Protein AF-Q5AT69-F1 (afdb_monomer)

Sequence (313 aa):
MTEWKVTIIHADLTSASLTPANGDVQCQFSRQEVYEGLKGIPGTESQWPTPHPPLHSPGSRTPLPRSVNLAVAQNAEFVPSHESQGMLYIRPILFGSSACIQLTPPDKYTFCVYVTPVAAYNGINPLDALILEGFDRAAPRGTGSGKVGGNYAPVMKWSDQARREGYAITLHLDSATRSEVEEFSTAGFVGVKEKADGDGVAVVVPDSGNVVDSVTVRCILAVAARMGWAVERRVTEMVLTGHLGQIKYEELASFSEILACGTAVTVIPIKSITCKSRGNRFTYLEASVSKPGPYAAKLAATLGDIQRGKVET

InterPro domains:
  IPR001544 Aminotransferase class IV [PF01063] (61-273)
  IPR005786 Branched-chain amino acid aminotransferase II [PTHR42825] (66-312)
  IPR036038 Aminotransferase-like, PLP-dependent enzymes [SSF56752] (32-312)
  IPR043131 Branched-chain-amino-acid aminotransferase-like, N-terminal [G3DSA:3.30.470.10] (55-125)
  IPR043132 Branched-chain-amino-acid aminotransferase-like, C-terminal [G3DSA:3.20.10.10] (126-313)

Mean predicted aligned error: 9.82 Å

Solvent-accessible surface area (backbone atoms only — not comparable to full-atom values): 17963 Å² total; per-residue (Å²): 135,92,47,49,36,71,53,76,63,82,81,92,74,95,80,82,79,79,67,91,78,81,89,48,54,24,29,81,76,72,51,49,37,39,50,52,70,35,49,35,30,41,34,82,57,70,50,60,82,70,88,65,81,81,83,83,68,94,83,81,87,68,69,62,68,58,52,50,54,48,50,48,63,77,44,50,90,53,49,41,52,60,88,63,59,20,28,22,38,34,36,42,36,42,31,28,40,23,90,48,88,66,100,62,86,61,93,34,46,44,73,49,68,48,74,43,66,39,75,44,79,88,70,55,60,47,34,39,29,30,50,47,84,92,59,70,76,30,52,89,85,53,66,28,36,52,60,35,57,74,57,53,64,74,48,49,69,56,52,51,50,40,39,77,74,67,18,78,44,41,36,36,46,38,60,87,76,65,48,33,48,45,32,31,86,84,22,36,43,38,35,31,27,69,41,95,86,73,84,48,44,36,40,38,30,51,47,48,80,48,36,54,86,43,66,45,47,53,49,51,47,53,53,38,44,75,71,73,25,47,69,43,76,15,32,79,63,84,55,99,78,79,64,65,57,42,46,40,56,78,50,61,73,66,38,58,40,40,32,39,22,23,72,93,70,51,50,34,37,37,23,28,44,33,36,72,94,78,73,46,69,44,74,51,47,60,93,88,56,68,62,53,54,73,64,58,45,50,54,43,50,53,53,52,34,40,58,31,64,77,41,86,132

Organism: Emericella nidulans (strain FGSC A4 / ATCC 38163 / CBS 112.46 / NRRL 194 / M139) (NCBI:txid227321)

Structure (mmCIF, N/CA/C/O backbone):
data_AF-Q5AT69-F1
#
_entry.id   AF-Q5AT69-F1
#
loop_
_atom_site.group_PDB
_atom_site.id
_atom_site.type_symbol
_atom_site.label_atom_id
_atom_site.label_alt_id
_atom_site.label_comp_id
_atom_site.label_asym_id
_atom_site.label_entity_id
_atom_site.label_seq_id
_atom_site.pdbx_PDB_ins_code
_atom_site.Cartn_x
_atom_site.Cartn_y
_atom_site.Cartn_z
_atom_site.occupancy
_atom_site.B_iso_or_equiv
_atom_site.auth_seq_id
_atom_site.auth_comp_id
_atom_site.auth_asym_id
_atom_site.auth_atom_id
_atom_site.pdbx_PDB_model_num
ATOM 1 N N . MET A 1 1 ? 8.110 26.346 -26.238 1.00 27.09 1 MET A N 1
ATOM 2 C CA . MET A 1 1 ? 7.915 24.913 -25.936 1.00 27.09 1 MET A CA 1
ATOM 3 C C . MET A 1 1 ? 8.232 24.741 -24.465 1.00 27.09 1 MET A C 1
ATOM 5 O O . MET A 1 1 ? 9.302 25.156 -24.053 1.00 27.09 1 MET A O 1
ATOM 9 N N . THR A 1 2 ? 7.248 24.303 -23.688 1.00 25.61 2 THR A N 1
ATOM 10 C CA . THR A 1 2 ? 7.226 24.312 -22.216 1.00 25.61 2 THR A CA 1
ATOM 11 C C . THR A 1 2 ? 8.116 23.199 -21.645 1.00 25.61 2 THR A C 1
ATOM 13 O O . THR A 1 2 ? 8.101 22.089 -22.174 1.00 25.61 2 THR A O 1
ATOM 16 N N . GLU A 1 3 ? 8.907 23.496 -20.610 1.00 37.50 3 GLU A N 1
ATOM 17 C CA . GLU A 1 3 ? 9.998 22.650 -20.085 1.00 37.50 3 GLU A CA 1
ATOM 18 C C . GLU A 1 3 ? 9.644 22.079 -18.687 1.00 37.50 3 GLU A C 1
ATOM 20 O O . GLU A 1 3 ? 8.866 22.700 -17.965 1.00 37.50 3 GLU A O 1
ATOM 25 N N . TRP A 1 4 ? 10.187 20.911 -18.290 1.00 35.75 4 TRP A N 1
ATOM 26 C CA . TRP A 1 4 ? 9.698 20.128 -17.131 1.00 35.75 4 TRP A CA 1
ATOM 27 C C . TRP A 1 4 ? 10.809 19.416 -16.328 1.00 35.75 4 TRP A C 1
ATOM 29 O O . TRP A 1 4 ? 11.720 18.833 -16.915 1.00 35.75 4 TRP A O 1
ATOM 39 N N . LYS A 1 5 ? 10.667 19.352 -14.992 1.00 30.88 5 LYS A N 1
ATOM 40 C CA . LYS A 1 5 ? 11.472 18.523 -14.065 1.00 30.88 5 LYS A CA 1
ATOM 41 C C . LYS A 1 5 ? 10.691 17.267 -13.656 1.00 30.88 5 LYS A C 1
ATOM 43 O O . LYS A 1 5 ? 9.539 17.382 -13.252 1.00 30.88 5 LYS A O 1
ATOM 48 N N . VAL A 1 6 ? 11.312 16.086 -13.739 1.00 33.34 6 VAL A N 1
ATOM 49 C CA . VAL A 1 6 ? 10.710 14.792 -13.359 1.00 33.34 6 VAL A CA 1
ATOM 50 C C . VAL A 1 6 ? 11.348 14.293 -12.065 1.00 33.34 6 VAL A C 1
ATOM 52 O O . VAL A 1 6 ? 12.518 13.915 -12.045 1.00 33.34 6 VAL A O 1
ATOM 55 N N . THR A 1 7 ? 10.577 14.255 -10.980 1.00 34.88 7 THR A N 1
ATOM 56 C CA . THR A 1 7 ? 11.018 13.655 -9.712 1.00 34.88 7 THR A CA 1
ATOM 57 C C . THR A 1 7 ? 10.718 12.160 -9.720 1.00 34.88 7 THR A C 1
ATOM 59 O O . THR A 1 7 ? 9.574 11.756 -9.539 1.00 34.88 7 THR A O 1
ATOM 62 N N . ILE A 1 8 ? 11.740 11.326 -9.918 1.00 37.25 8 ILE A N 1
ATOM 63 C CA . ILE A 1 8 ? 11.614 9.868 -9.815 1.00 37.25 8 ILE A CA 1
ATOM 64 C C . ILE A 1 8 ? 11.689 9.457 -8.344 1.00 37.25 8 ILE A C 1
ATOM 66 O O . ILE A 1 8 ? 12.731 9.572 -7.701 1.00 37.25 8 ILE A O 1
ATOM 70 N N . ILE A 1 9 ? 10.587 8.932 -7.814 1.00 36.31 9 ILE A N 1
ATOM 71 C CA . ILE A 1 9 ? 10.534 8.369 -6.462 1.00 36.31 9 ILE A CA 1
ATOM 72 C C . ILE A 1 9 ? 11.154 6.959 -6.494 1.00 36.31 9 ILE A C 1
ATOM 74 O O . ILE A 1 9 ? 10.492 6.017 -6.908 1.00 36.31 9 ILE A O 1
ATOM 78 N N . HIS A 1 10 ? 12.440 6.880 -6.129 1.00 30.89 10 HIS A N 1
ATOM 79 C CA . HIS A 1 10 ? 13.338 5.718 -5.954 1.00 30.89 10 HIS A CA 1
ATOM 80 C C . HIS A 1 10 ? 12.787 4.312 -6.292 1.00 30.89 10 HIS A C 1
ATOM 82 O O . HIS A 1 10 ? 11.867 3.827 -5.638 1.00 30.89 10 HIS A O 1
ATOM 88 N N . ALA A 1 11 ? 13.444 3.617 -7.229 1.00 32.31 11 ALA A N 1
ATOM 89 C CA . ALA A 1 11 ? 13.287 2.181 -7.470 1.00 32.31 11 ALA A CA 1
ATOM 90 C C . ALA A 1 11 ? 14.584 1.449 -7.100 1.00 32.31 11 ALA A C 1
ATOM 92 O O . ALA A 1 11 ? 15.643 1.779 -7.641 1.00 32.31 11 ALA A O 1
ATOM 93 N N . ASP A 1 12 ? 14.493 0.449 -6.222 1.00 33.97 12 ASP A N 1
ATOM 94 C CA . ASP A 1 12 ? 15.558 -0.531 -6.013 1.00 33.97 12 ASP A CA 1
ATOM 95 C C . ASP A 1 12 ? 15.262 -1.746 -6.899 1.00 33.97 12 ASP A C 1
ATOM 97 O O . ASP A 1 12 ? 14.334 -2.512 -6.657 1.00 33.97 12 ASP A O 1
ATOM 101 N N . LEU A 1 13 ? 16.002 -1.863 -8.000 1.00 39.66 13 LEU A N 1
ATOM 102 C CA . LEU A 1 13 ? 15.892 -2.974 -8.947 1.00 39.66 13 LEU A CA 1
ATOM 103 C C . LEU A 1 13 ? 17.277 -3.587 -9.162 1.00 39.66 13 LEU A C 1
ATOM 105 O O . LEU A 1 13 ? 17.795 -3.662 -10.273 1.00 39.66 13 LEU A O 1
ATOM 109 N N . THR A 1 14 ? 17.940 -3.963 -8.079 1.00 33.50 14 THR A N 1
ATOM 110 C CA . THR A 1 14 ? 19.295 -4.519 -8.092 1.00 33.50 14 THR A CA 1
ATOM 111 C C . THR A 1 14 ? 19.328 -5.985 -8.558 1.00 33.50 14 THR A C 1
ATOM 113 O O . THR A 1 14 ? 19.680 -6.870 -7.792 1.00 33.50 14 THR A O 1
ATOM 116 N N . SER A 1 15 ? 18.969 -6.276 -9.820 1.00 34.31 15 SER A N 1
ATOM 117 C CA . SER A 1 15 ? 19.464 -7.447 -10.594 1.00 34.31 15 SER A CA 1
ATOM 118 C C . SER A 1 15 ? 18.745 -7.635 -11.942 1.00 34.31 15 SER A C 1
ATOM 120 O O . SER A 1 15 ? 17.695 -8.257 -11.999 1.00 34.31 15 SER A O 1
ATOM 122 N N . ALA A 1 16 ? 19.320 -7.146 -13.049 1.00 31.66 16 ALA A N 1
ATOM 123 C CA . ALA A 1 16 ? 19.242 -7.795 -14.375 1.00 31.66 16 ALA A CA 1
ATOM 124 C C . ALA A 1 16 ? 19.984 -6.980 -15.449 1.00 31.66 16 ALA A C 1
ATOM 126 O O . ALA A 1 16 ? 19.807 -5.766 -15.565 1.00 31.66 16 ALA A O 1
ATOM 127 N N . SER A 1 17 ? 20.793 -7.660 -16.263 1.00 29.78 17 SER A N 1
ATOM 128 C CA . SER A 1 17 ? 21.326 -7.162 -17.536 1.00 29.78 17 SER A CA 1
ATOM 129 C C . SER A 1 17 ? 20.369 -7.520 -18.683 1.00 29.78 17 SER A C 1
ATOM 131 O O . SER A 1 17 ? 19.656 -8.517 -18.612 1.00 29.78 17 SER A O 1
ATOM 133 N N . LEU A 1 18 ? 20.313 -6.683 -19.726 1.00 35.62 18 LEU A N 1
ATOM 134 C CA . LEU A 1 18 ? 19.227 -6.690 -20.714 1.00 35.62 18 LEU A CA 1
ATOM 135 C C . LEU A 1 18 ? 19.729 -6.716 -22.155 1.00 35.62 18 LEU A C 1
ATOM 137 O O . LEU A 1 18 ? 20.612 -5.943 -22.521 1.00 35.62 18 LEU A O 1
ATOM 141 N N . THR A 1 19 ? 19.078 -7.539 -22.979 1.00 28.59 19 THR A N 1
ATOM 142 C CA . THR A 1 19 ? 19.051 -7.454 -24.450 1.00 28.59 19 THR A CA 1
ATOM 143 C C . THR A 1 19 ? 17.614 -7.710 -24.932 1.00 28.59 19 THR A C 1
ATOM 145 O O . THR A 1 19 ? 16.878 -8.436 -24.261 1.00 28.59 19 THR A O 1
ATOM 148 N N . PRO A 1 20 ? 17.159 -7.095 -26.040 1.00 34.28 20 PRO A N 1
ATOM 149 C CA . PRO A 1 20 ? 15.790 -7.269 -26.516 1.00 34.28 20 PRO A CA 1
ATOM 150 C C . PRO A 1 20 ? 15.644 -8.608 -27.252 1.00 34.28 20 PRO A C 1
ATOM 152 O O . PRO A 1 20 ? 16.508 -8.971 -28.049 1.00 34.28 20 PRO A O 1
ATOM 155 N N . ALA A 1 21 ? 14.539 -9.324 -27.033 1.00 36.66 21 ALA A N 1
ATOM 156 C CA . ALA A 1 21 ? 14.177 -10.483 -27.844 1.00 36.66 21 ALA A CA 1
ATOM 157 C C . ALA A 1 21 ? 12.661 -10.568 -28.058 1.00 36.66 21 ALA A C 1
ATOM 159 O O . ALA A 1 21 ? 11.871 -10.262 -27.165 1.00 36.66 21 ALA A O 1
ATOM 160 N N . ASN A 1 22 ? 12.294 -10.984 -29.269 1.00 34.97 22 ASN A N 1
ATOM 161 C CA . ASN A 1 22 ? 10.936 -11.310 -29.679 1.00 34.97 22 ASN A CA 1
ATOM 162 C C . ASN A 1 22 ? 10.426 -12.555 -28.938 1.00 34.97 22 ASN A C 1
ATOM 164 O O . ASN A 1 22 ? 11.175 -13.511 -28.783 1.00 34.97 22 ASN A O 1
ATOM 168 N N . GLY A 1 23 ? 9.150 -12.492 -28.539 1.00 49.25 23 GLY A N 1
ATOM 169 C CA . GLY A 1 23 ? 8.264 -13.558 -28.054 1.00 49.25 23 GLY A CA 1
ATOM 170 C C . GLY A 1 23 ? 8.892 -14.826 -27.480 1.00 49.25 23 GLY A C 1
ATOM 171 O O . GLY A 1 23 ? 9.156 -15.739 -28.244 1.00 49.25 23 GLY A O 1
ATOM 172 N N . ASP A 1 24 ? 8.981 -14.920 -26.148 1.00 45.66 24 ASP A N 1
ATOM 173 C CA . ASP A 1 24 ? 9.097 -16.188 -25.411 1.00 45.66 24 ASP A CA 1
ATOM 174 C C . ASP A 1 24 ? 8.513 -16.077 -23.980 1.00 45.66 24 ASP A C 1
ATOM 176 O O . ASP A 1 24 ? 8.427 -14.989 -23.406 1.00 45.66 24 ASP A O 1
ATOM 180 N N . VAL A 1 25 ? 8.032 -17.212 -23.443 1.00 54.66 25 VAL A N 1
ATOM 181 C CA . VAL A 1 25 ? 6.741 -17.338 -22.718 1.00 54.66 25 VAL A CA 1
ATOM 182 C C . VAL A 1 25 ? 6.868 -17.764 -21.232 1.00 54.66 25 VAL A C 1
ATOM 184 O O . VAL A 1 25 ? 5.855 -17.930 -20.555 1.00 54.66 25 VAL A O 1
ATOM 187 N N . GLN A 1 26 ? 8.072 -17.939 -20.663 1.00 52.84 26 GLN A N 1
ATOM 188 C CA . GLN A 1 26 ? 8.228 -18.525 -19.308 1.00 52.84 26 GLN A CA 1
ATOM 189 C C . GLN A 1 26 ? 7.502 -17.753 -18.188 1.00 52.84 26 GLN A C 1
ATOM 191 O O . GLN A 1 26 ? 6.914 -18.380 -17.299 1.00 52.84 26 GLN A O 1
ATOM 196 N N . CYS A 1 27 ? 7.447 -16.415 -18.236 1.00 54.94 27 CYS A N 1
ATOM 197 C CA . CYS A 1 27 ? 6.661 -15.632 -17.274 1.00 54.94 27 CYS A CA 1
ATOM 198 C C . CYS A 1 27 ? 5.169 -16.013 -17.260 1.00 54.94 27 CYS A C 1
ATOM 200 O O . CYS A 1 27 ? 4.538 -15.955 -16.204 1.00 54.94 27 CYS A O 1
ATOM 202 N N . GLN A 1 28 ? 4.607 -16.470 -18.386 1.00 62.50 28 GLN A N 1
ATOM 203 C CA . GLN A 1 28 ? 3.200 -16.869 -18.464 1.00 62.50 28 GLN A CA 1
ATOM 204 C C . GLN A 1 28 ? 2.927 -18.183 -17.722 1.00 62.50 28 GLN A C 1
ATOM 206 O O . GLN A 1 28 ? 1.818 -18.368 -17.220 1.00 62.50 28 GLN A O 1
ATOM 211 N N . PHE A 1 29 ? 3.929 -19.062 -17.609 1.00 67.75 29 PHE A N 1
ATOM 212 C CA . PHE A 1 29 ? 3.791 -20.363 -16.952 1.00 67.75 29 PHE A CA 1
ATOM 213 C C . PHE A 1 29 ? 4.087 -20.299 -15.454 1.00 67.75 29 PHE A C 1
ATOM 215 O O . PHE A 1 29 ? 3.293 -20.787 -14.654 1.00 67.75 29 PHE A O 1
ATOM 222 N N . SER A 1 30 ? 5.206 -19.684 -15.060 1.00 70.75 30 SER A N 1
ATOM 223 C CA . SER A 1 30 ? 5.681 -19.719 -13.668 1.00 70.75 30 SER A CA 1
ATOM 224 C C . SER A 1 30 ? 5.586 -18.381 -12.929 1.00 70.75 30 SER A C 1
ATOM 226 O O . SER A 1 30 ? 6.011 -18.307 -11.781 1.00 70.75 30 SER A O 1
ATOM 228 N N . ARG A 1 31 ? 5.069 -17.316 -13.568 1.00 78.31 31 ARG A N 1
ATOM 229 C CA . ARG A 1 31 ? 4.886 -15.974 -12.966 1.00 78.31 31 ARG A CA 1
ATOM 230 C C . ARG A 1 31 ? 6.151 -15.394 -12.322 1.00 78.31 31 ARG A C 1
ATOM 232 O O . ARG A 1 31 ? 6.090 -14.695 -11.315 1.00 78.31 31 ARG A O 1
ATOM 239 N N . GLN A 1 32 ? 7.304 -15.674 -12.930 1.00 81.25 32 GLN A N 1
ATOM 240 C CA . GLN A 1 32 ? 8.595 -15.110 -12.535 1.00 81.25 32 GLN A CA 1
ATOM 241 C C . GLN A 1 32 ? 8.696 -13.665 -13.047 1.00 81.25 32 GLN A C 1
ATOM 243 O O . GLN A 1 32 ? 9.266 -13.406 -14.110 1.00 81.25 32 GLN A O 1
ATOM 248 N N . GLU A 1 33 ? 8.062 -12.744 -12.318 1.00 84.31 33 GLU A N 1
ATOM 249 C CA . GLU A 1 33 ? 7.974 -11.320 -12.649 1.00 84.31 33 GLU A CA 1
ATOM 250 C C . GLU A 1 33 ? 7.972 -10.430 -11.396 1.00 84.31 33 GLU A C 1
ATOM 252 O O . GLU A 1 33 ? 7.312 -10.721 -10.393 1.00 84.31 33 GLU A O 1
ATOM 257 N N . VAL A 1 34 ? 8.686 -9.309 -11.481 1.00 85.81 34 VAL A N 1
ATOM 258 C CA . VAL A 1 34 ? 8.705 -8.242 -10.474 1.00 85.81 34 VAL A CA 1
ATOM 259 C C . VAL A 1 34 ? 8.467 -6.900 -11.145 1.00 85.81 34 VAL A C 1
ATOM 261 O O . VAL A 1 34 ? 8.791 -6.710 -12.320 1.00 85.81 34 VAL A O 1
ATOM 264 N N . TYR A 1 35 ? 7.899 -5.951 -10.412 1.00 88.00 35 TYR A N 1
ATOM 265 C CA . TYR A 1 35 ? 7.619 -4.629 -10.956 1.00 88.00 35 TYR A CA 1
ATOM 266 C C . TYR A 1 35 ? 7.809 -3.527 -9.923 1.00 88.00 35 TYR A C 1
ATOM 268 O O . TYR A 1 35 ? 7.798 -3.762 -8.721 1.00 88.00 35 TYR A O 1
ATOM 276 N N . GLU A 1 36 ? 7.919 -2.295 -10.407 1.00 86.75 36 GLU A N 1
ATOM 277 C CA . GLU A 1 36 ? 7.890 -1.100 -9.572 1.00 86.75 36 GLU A CA 1
ATOM 278 C C . GLU A 1 36 ? 6.800 -0.121 -10.004 1.00 86.75 36 GLU A C 1
ATOM 280 O O . GLU A 1 36 ? 6.204 -0.232 -11.077 1.00 86.75 36 GLU A O 1
ATOM 285 N N . GLY A 1 37 ? 6.496 0.838 -9.134 1.00 85.19 37 GLY A N 1
ATOM 286 C CA . GLY A 1 37 ? 5.510 1.876 -9.411 1.00 85.19 37 GLY A CA 1
ATOM 287 C C . GLY A 1 37 ? 6.028 3.234 -8.985 1.00 85.19 37 GLY A C 1
ATOM 288 O O . GLY A 1 37 ? 6.189 3.478 -7.789 1.00 85.19 37 GLY A O 1
ATOM 289 N N . LEU A 1 38 ? 6.217 4.128 -9.955 1.00 86.88 38 LEU A N 1
ATOM 290 C CA . LEU A 1 38 ? 6.723 5.479 -9.737 1.00 86.88 38 LEU A CA 1
ATOM 291 C C . LEU A 1 38 ? 5.770 6.521 -10.330 1.00 86.88 38 LEU A C 1
ATOM 293 O O . LEU A 1 38 ? 4.906 6.210 -11.152 1.00 86.88 38 LEU A O 1
ATOM 297 N N . LYS A 1 39 ? 5.952 7.772 -9.907 1.00 81.81 39 LYS A N 1
ATOM 298 C CA . LYS A 1 39 ? 5.263 8.939 -10.463 1.00 81.81 39 LYS A CA 1
ATOM 299 C C . LYS A 1 39 ? 6.298 9.863 -11.087 1.00 81.81 39 LYS A C 1
ATOM 301 O O . LYS A 1 39 ? 7.291 10.167 -10.439 1.00 81.81 39 LYS A O 1
ATOM 306 N N . GLY A 1 40 ? 6.042 10.324 -12.302 1.00 81.50 40 GLY A N 1
ATOM 307 C CA . GLY A 1 40 ? 6.616 11.541 -12.853 1.00 81.50 40 GLY A CA 1
ATOM 308 C C . GLY A 1 40 ? 5.625 12.675 -12.632 1.00 81.50 40 GLY A C 1
ATOM 309 O O . GLY A 1 40 ? 4.508 12.626 -13.145 1.00 81.50 40 GLY A O 1
ATOM 310 N N . ILE A 1 41 ? 6.009 13.664 -11.830 1.00 78.19 41 ILE A N 1
ATOM 311 C CA . ILE A 1 41 ? 5.171 14.823 -11.514 1.00 78.19 41 ILE A CA 1
ATOM 312 C C . ILE A 1 41 ? 5.825 16.055 -12.137 1.00 78.19 41 ILE A C 1
ATOM 314 O O . ILE A 1 41 ? 7.025 16.240 -11.928 1.00 78.19 41 ILE A O 1
ATOM 318 N N . PRO A 1 42 ? 5.076 16.874 -12.891 1.00 68.38 42 PRO A N 1
ATOM 319 C CA . PRO A 1 42 ? 5.594 18.128 -13.421 1.00 68.38 42 PRO A CA 1
ATOM 320 C C . PRO A 1 42 ? 5.915 19.116 -12.282 1.00 68.38 42 PRO A C 1
ATOM 322 O O . PRO A 1 42 ? 5.078 19.345 -11.410 1.00 68.38 42 PRO A O 1
ATOM 325 N N . GLY A 1 43 ? 7.127 19.684 -12.279 1.00 63.75 43 GLY A N 1
ATOM 326 C CA . GLY A 1 43 ? 7.545 20.749 -11.350 1.00 63.75 43 GLY A CA 1
ATOM 327 C C . GLY A 1 43 ? 7.104 22.165 -11.763 1.00 63.75 43 GLY A C 1
ATOM 328 O O . GLY A 1 43 ? 6.448 22.338 -12.789 1.00 63.75 43 GLY A O 1
ATOM 329 N N . THR A 1 44 ? 7.483 23.171 -10.963 1.00 49.31 44 THR A N 1
ATOM 330 C CA . THR A 1 44 ? 7.132 24.599 -11.141 1.00 49.31 44 THR A CA 1
ATOM 331 C C . THR A 1 44 ? 8.079 25.407 -12.038 1.00 49.31 44 THR A C 1
ATOM 333 O O . THR A 1 44 ? 7.679 26.466 -12.513 1.00 49.31 44 THR A O 1
ATOM 336 N N . GLU A 1 45 ? 9.308 24.940 -12.282 1.00 42.53 45 GLU A N 1
ATOM 337 C CA . GLU A 1 45 ? 10.302 25.637 -13.112 1.00 42.53 45 GLU A CA 1
ATOM 338 C C . GLU A 1 45 ? 10.664 24.856 -14.376 1.00 42.53 45 GLU A C 1
ATOM 340 O O . GLU A 1 45 ? 10.800 23.626 -14.373 1.00 42.53 45 GLU A O 1
ATOM 345 N N . SER A 1 46 ? 10.812 25.617 -15.460 1.00 37.16 46 SER A N 1
ATOM 346 C CA . SER A 1 46 ? 11.050 25.129 -16.803 1.00 37.16 46 SER A CA 1
ATOM 347 C C . SER A 1 46 ? 12.558 24.947 -17.024 1.00 37.16 46 SER A C 1
ATOM 349 O O . SER A 1 46 ? 13.309 25.912 -17.094 1.00 37.16 46 SER A O 1
ATOM 351 N N . GLN A 1 47 ? 13.017 23.693 -17.057 1.00 37.31 47 GLN A N 1
ATOM 352 C CA . GLN A 1 47 ? 14.233 23.265 -17.759 1.00 37.31 47 GLN A CA 1
ATOM 353 C C . GLN A 1 47 ? 14.321 21.733 -17.742 1.00 37.31 47 GLN A C 1
ATOM 355 O O . GLN A 1 47 ? 14.261 21.105 -16.685 1.00 37.31 47 GLN A O 1
ATOM 360 N N . TRP A 1 48 ? 14.496 21.122 -18.916 1.00 38.56 48 TRP A N 1
ATOM 361 C CA . TRP A 1 48 ? 14.994 19.748 -19.011 1.00 38.56 48 TRP A CA 1
ATOM 362 C C . TRP A 1 48 ? 16.526 19.793 -18.951 1.00 38.56 48 TRP A C 1
ATOM 364 O O . TRP A 1 48 ? 17.112 20.683 -19.573 1.00 38.56 48 TRP A O 1
ATOM 374 N N . PRO A 1 49 ? 17.216 18.863 -18.266 1.00 32.62 49 PRO A N 1
ATOM 375 C CA . PRO A 1 49 ? 18.660 18.770 -18.394 1.00 32.62 49 PRO A CA 1
ATOM 376 C C . PRO A 1 49 ? 19.007 18.518 -19.863 1.00 32.62 49 PRO A C 1
ATOM 378 O O . PRO A 1 49 ? 18.694 17.464 -20.423 1.00 32.62 49 PRO A O 1
ATOM 381 N N . THR A 1 50 ? 19.708 19.463 -20.492 1.00 29.00 50 THR A N 1
ATOM 382 C CA . THR A 1 50 ? 20.553 19.135 -21.641 1.00 29.00 50 THR A CA 1
ATOM 383 C C . THR A 1 50 ? 21.337 17.872 -21.290 1.00 29.00 50 THR A C 1
ATOM 385 O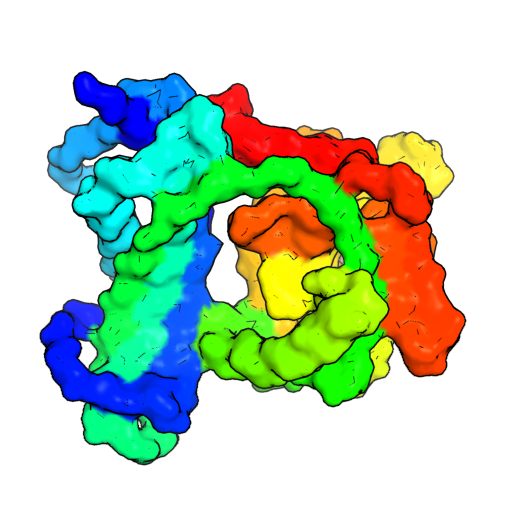 O . THR A 1 50 ? 21.798 17.767 -20.148 1.00 29.00 50 THR A O 1
ATOM 388 N N . PRO A 1 51 ? 21.479 16.891 -22.201 1.00 31.56 51 PRO A N 1
ATOM 389 C CA . PRO A 1 51 ? 22.343 15.749 -21.957 1.00 31.56 51 PRO A CA 1
ATOM 390 C C . PRO A 1 51 ? 23.772 16.273 -21.791 1.00 31.56 51 PRO A C 1
ATOM 392 O O . PRO A 1 51 ? 24.519 16.413 -22.754 1.00 31.56 51 PRO A O 1
ATOM 395 N N . HIS A 1 52 ? 24.144 16.626 -20.563 1.00 27.73 52 HIS A N 1
ATOM 396 C CA . HIS A 1 52 ? 25.521 16.899 -20.227 1.00 27.73 52 HIS A CA 1
ATOM 397 C C . HIS A 1 52 ? 26.267 15.564 -20.307 1.00 27.73 52 HIS A C 1
ATOM 399 O O . HIS A 1 52 ? 25.734 14.532 -19.876 1.00 27.73 52 HIS A O 1
ATOM 405 N N . PRO A 1 53 ? 27.483 15.552 -20.875 1.00 29.11 53 PRO A N 1
ATOM 406 C CA . PRO A 1 53 ? 28.330 14.372 -20.824 1.00 29.11 53 PRO A CA 1
ATOM 407 C C . PRO A 1 53 ? 28.522 13.967 -19.350 1.00 29.11 53 PRO A C 1
ATOM 409 O O . PRO A 1 53 ? 28.567 14.834 -18.474 1.00 29.11 53 PRO A O 1
ATOM 412 N N . PRO A 1 54 ? 28.560 12.662 -19.044 1.00 35.66 54 PRO A N 1
ATOM 413 C CA . PRO A 1 54 ? 28.351 12.172 -17.689 1.00 35.66 54 PRO A CA 1
ATOM 414 C C . PRO A 1 54 ? 29.457 12.635 -16.736 1.00 35.66 54 PRO A C 1
ATOM 416 O O . PRO A 1 54 ? 30.637 12.366 -16.957 1.00 35.66 54 PRO A O 1
ATOM 419 N N . LEU A 1 55 ? 29.059 13.252 -15.621 1.00 28.89 55 LEU A N 1
ATOM 420 C CA . LEU A 1 55 ? 29.885 13.313 -14.419 1.00 28.89 55 LEU A CA 1
ATOM 421 C C . LEU A 1 55 ? 29.983 11.891 -13.859 1.00 28.89 55 LEU A C 1
ATOM 423 O O . LEU A 1 55 ? 29.021 11.322 -13.343 1.00 28.89 55 LEU A O 1
ATOM 427 N N . HIS A 1 56 ? 31.153 11.292 -14.044 1.00 30.11 56 HIS A N 1
ATOM 428 C CA . HIS A 1 56 ? 31.493 9.980 -13.523 1.00 30.11 56 HIS A CA 1
ATOM 429 C C . HIS A 1 56 ? 31.541 10.013 -11.989 1.00 30.11 56 HIS A C 1
ATOM 431 O O . HIS A 1 56 ? 32.442 10.609 -11.407 1.00 30.11 56 HIS A O 1
ATOM 437 N N . SER A 1 57 ? 30.625 9.302 -11.329 1.00 30.11 57 SER A N 1
ATOM 438 C CA . SER A 1 57 ? 30.848 8.795 -9.972 1.00 30.11 57 SER A CA 1
ATOM 439 C C . SER A 1 57 ? 31.134 7.292 -10.066 1.00 30.11 57 SER A C 1
ATOM 441 O O . SER A 1 57 ? 30.259 6.526 -10.480 1.00 30.11 57 SER A O 1
ATOM 443 N N . PRO A 1 58 ? 32.357 6.839 -9.751 1.00 27.31 58 PRO A N 1
ATOM 444 C CA . PRO A 1 58 ? 32.707 5.430 -9.828 1.00 27.31 58 PRO A CA 1
ATOM 445 C C . PRO A 1 58 ? 32.048 4.692 -8.656 1.00 27.31 58 PRO A C 1
ATOM 447 O O . PRO A 1 58 ? 32.485 4.824 -7.520 1.00 27.31 58 PRO A O 1
ATOM 450 N N . GLY A 1 59 ? 30.975 3.934 -8.914 1.00 31.86 59 GLY A N 1
ATOM 451 C CA . GLY A 1 59 ? 30.415 3.031 -7.897 1.00 31.86 59 GLY A CA 1
ATOM 452 C C . GLY A 1 59 ? 29.003 2.495 -8.137 1.00 31.86 59 GLY A C 1
ATOM 453 O O . GLY A 1 59 ? 28.739 1.351 -7.788 1.00 31.86 59 GLY A O 1
ATOM 454 N N . SER A 1 60 ? 28.104 3.247 -8.780 1.00 32.94 60 SER A N 1
ATOM 455 C CA . SER A 1 60 ? 26.728 2.784 -9.040 1.00 32.94 60 SER A CA 1
ATOM 456 C C . SER A 1 60 ? 26.554 2.386 -10.509 1.00 32.94 60 SER A C 1
ATOM 458 O O . SER A 1 60 ? 26.459 3.235 -11.393 1.00 32.94 60 SER A O 1
ATOM 460 N N . ARG A 1 61 ? 26.576 1.076 -10.786 1.00 30.31 61 ARG A N 1
ATOM 461 C CA . ARG A 1 61 ? 26.395 0.477 -12.123 1.00 30.31 61 ARG A CA 1
ATOM 462 C C . ARG A 1 61 ? 25.014 -0.178 -12.283 1.00 30.31 61 ARG A C 1
ATOM 464 O O . ARG A 1 61 ? 24.937 -1.305 -12.760 1.00 30.31 61 ARG A O 1
ATOM 471 N N . THR A 1 62 ? 23.917 0.473 -11.902 1.00 39.91 62 THR A N 1
ATOM 472 C CA . THR A 1 62 ? 22.573 -0.031 -12.247 1.00 39.91 62 THR A CA 1
ATOM 473 C C . THR A 1 62 ? 22.064 0.621 -13.545 1.00 39.91 62 THR A C 1
ATOM 475 O O . THR A 1 62 ? 21.886 1.836 -13.593 1.00 39.91 62 THR A O 1
ATOM 478 N N . PRO A 1 63 ? 21.801 -0.149 -14.624 1.00 4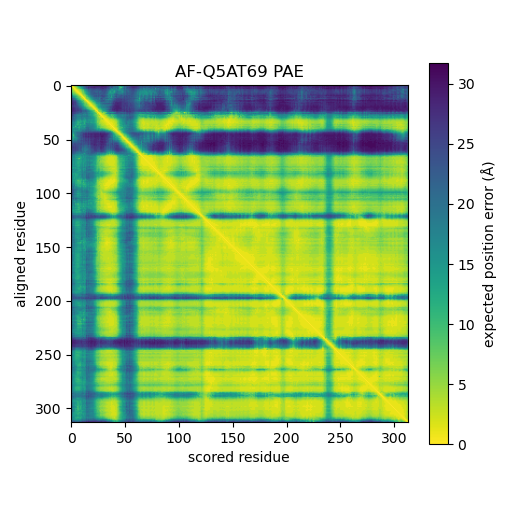9.34 63 PRO A N 1
ATOM 479 C CA . PRO A 1 63 ? 21.222 0.374 -15.870 1.00 49.34 63 PRO A CA 1
ATOM 480 C C . PRO A 1 63 ? 19.786 0.907 -15.719 1.00 49.34 63 PRO A C 1
ATOM 482 O O . PRO A 1 63 ? 19.329 1.705 -16.536 1.00 49.34 63 PRO A O 1
ATOM 485 N N . LEU A 1 64 ? 19.068 0.476 -14.677 1.00 57.16 64 LEU A N 1
ATOM 486 C CA . LEU A 1 64 ? 17.615 0.626 -14.579 1.00 57.16 64 LEU A CA 1
ATOM 487 C C . LEU A 1 64 ? 17.123 2.066 -14.350 1.00 57.16 64 LEU A C 1
ATOM 489 O O . LEU A 1 64 ? 16.203 2.472 -15.063 1.00 57.16 64 LEU A O 1
ATOM 493 N N . PRO A 1 65 ? 17.729 2.893 -13.470 1.00 66.38 65 PRO A N 1
ATOM 494 C CA . PRO A 1 65 ? 17.321 4.294 -13.334 1.00 66.38 65 PRO A CA 1
ATOM 495 C C . PRO A 1 65 ? 17.491 5.090 -14.637 1.00 66.38 65 PRO A C 1
ATOM 497 O O . PRO A 1 65 ? 16.673 5.953 -14.958 1.00 66.38 65 PRO A O 1
ATOM 500 N N . ARG A 1 66 ? 18.519 4.769 -15.437 1.00 76.12 66 ARG A N 1
ATOM 501 C CA . ARG A 1 66 ? 18.753 5.417 -16.736 1.00 76.12 66 ARG A CA 1
ATOM 502 C C . ARG A 1 66 ? 17.676 5.048 -17.753 1.00 76.12 66 ARG A C 1
ATOM 504 O O . ARG A 1 66 ? 17.206 5.929 -18.467 1.00 76.12 66 ARG A O 1
ATOM 511 N N . SER A 1 67 ? 17.270 3.782 -17.803 1.00 79.44 67 SER A N 1
ATOM 512 C CA . SER A 1 67 ? 16.185 3.329 -18.678 1.00 79.44 67 SER A CA 1
ATOM 513 C C . SER A 1 67 ? 14.849 3.983 -18.330 1.00 79.44 67 SER A C 1
ATOM 515 O O . SER A 1 67 ? 14.101 4.337 -19.236 1.00 79.44 67 SER A O 1
ATOM 517 N N . VAL A 1 68 ? 14.569 4.209 -17.041 1.00 83.38 68 VAL A N 1
ATOM 518 C CA . VAL A 1 68 ? 13.369 4.947 -16.616 1.00 83.38 68 VAL A CA 1
ATOM 519 C C . VAL A 1 68 ? 13.417 6.400 -17.090 1.00 83.38 68 VAL A C 1
ATOM 521 O O . VAL A 1 68 ? 12.465 6.860 -17.716 1.00 83.38 68 VAL A O 1
ATOM 524 N N . ASN A 1 69 ? 14.532 7.101 -16.862 1.00 82.50 69 ASN A N 1
ATOM 525 C CA . ASN A 1 69 ? 14.721 8.469 -17.357 1.00 82.50 69 ASN A CA 1
ATOM 526 C C . ASN A 1 69 ? 14.540 8.559 -18.878 1.00 82.50 69 ASN A C 1
ATOM 528 O O . ASN A 1 69 ? 13.871 9.465 -19.366 1.00 82.50 69 ASN A O 1
ATOM 532 N N . LEU A 1 70 ? 15.110 7.607 -19.623 1.00 82.00 70 LEU A N 1
ATOM 533 C CA . LEU A 1 70 ? 14.990 7.556 -21.078 1.00 82.00 70 LEU A CA 1
ATOM 534 C C . LEU A 1 70 ? 13.542 7.323 -21.522 1.00 82.00 70 LEU A C 1
ATOM 536 O O . LEU A 1 70 ? 13.078 8.015 -22.422 1.00 82.00 70 LEU A O 1
ATOM 540 N N . ALA A 1 71 ? 12.825 6.394 -20.883 1.00 82.31 71 ALA A N 1
ATOM 541 C CA . ALA A 1 71 ? 11.426 6.118 -21.197 1.00 82.31 71 ALA A CA 1
ATOM 542 C C . ALA A 1 71 ? 10.544 7.352 -20.971 1.00 82.31 71 ALA A C 1
ATOM 544 O O . ALA A 1 71 ? 9.710 7.666 -21.814 1.00 82.31 71 ALA A O 1
ATOM 545 N N . VAL A 1 72 ? 10.763 8.091 -19.879 1.00 84.44 72 VAL A N 1
ATOM 546 C CA . VAL A 1 72 ? 10.050 9.352 -19.637 1.00 84.44 72 VAL A CA 1
ATOM 547 C C . VAL A 1 72 ? 10.423 10.405 -20.681 1.00 84.44 72 VAL A C 1
ATOM 549 O O . VAL A 1 72 ? 9.532 11.017 -21.259 1.00 84.44 72 VAL A O 1
ATOM 552 N N . ALA A 1 73 ? 11.715 10.581 -20.975 1.00 83.25 73 ALA A N 1
ATOM 553 C CA . ALA A 1 73 ? 12.187 11.564 -21.951 1.00 83.25 73 ALA A CA 1
ATOM 554 C C . ALA A 1 73 ? 11.630 11.312 -23.363 1.00 83.25 73 ALA A C 1
ATOM 556 O O . ALA A 1 73 ? 11.215 12.246 -24.042 1.00 83.25 73 ALA A O 1
ATOM 557 N N . GLN A 1 74 ? 11.582 10.049 -23.795 1.00 83.88 74 GLN A N 1
ATOM 558 C CA . GLN A 1 74 ? 11.047 9.655 -25.104 1.00 83.88 74 GLN A CA 1
ATOM 559 C C . GLN A 1 74 ? 9.521 9.774 -25.204 1.00 83.88 74 GLN A C 1
ATOM 561 O O . GLN A 1 74 ? 8.994 9.767 -26.308 1.00 83.88 74 GLN A O 1
ATOM 566 N N . ASN A 1 75 ? 8.823 9.891 -24.074 1.00 84.88 75 ASN A N 1
ATOM 567 C CA . ASN A 1 75 ? 7.366 10.004 -23.996 1.00 84.88 75 ASN A CA 1
ATOM 568 C C . ASN A 1 75 ? 6.942 11.333 -23.351 1.00 84.88 75 ASN A C 1
ATOM 570 O O . ASN A 1 75 ? 5.861 11.429 -22.768 1.00 84.88 75 ASN A O 1
ATOM 574 N N . ALA A 1 76 ? 7.798 12.357 -23.423 1.00 82.12 76 ALA A N 1
ATOM 575 C CA . ALA A 1 76 ? 7.581 13.638 -22.753 1.00 82.12 76 ALA A CA 1
ATOM 576 C C . ALA A 1 76 ? 6.279 14.329 -23.192 1.00 82.12 76 ALA A C 1
ATOM 578 O O . ALA A 1 76 ? 5.647 15.012 -22.393 1.00 82.12 76 ALA A O 1
ATOM 579 N N . GLU A 1 77 ? 5.840 14.101 -24.431 1.00 81.94 77 GLU A N 1
ATOM 580 C CA . GLU A 1 77 ? 4.575 14.611 -24.976 1.00 81.94 77 GLU A CA 1
ATOM 581 C C . GLU A 1 77 ? 3.321 14.098 -24.243 1.00 81.94 77 GLU A C 1
ATOM 583 O O . GLU A 1 77 ? 2.276 14.742 -24.295 1.00 81.94 77 GLU A O 1
ATOM 588 N N . PHE A 1 78 ? 3.424 12.977 -23.521 1.00 84.31 78 PHE A N 1
ATOM 589 C CA . PHE A 1 78 ? 2.336 12.410 -22.720 1.00 84.31 78 PHE A CA 1
ATOM 590 C C . PHE A 1 78 ? 2.368 12.853 -21.255 1.00 84.31 78 PHE A C 1
ATOM 592 O O . PHE A 1 78 ? 1.491 12.462 -20.485 1.00 84.31 78 PHE A O 1
ATOM 599 N N . VAL A 1 79 ? 3.365 13.628 -20.824 1.00 81.50 79 VAL A N 1
ATOM 600 C CA . VAL A 1 79 ? 3.420 14.127 -19.444 1.00 81.50 79 VAL A CA 1
ATOM 601 C C . VAL A 1 79 ? 2.287 15.143 -19.245 1.00 81.50 79 VAL A C 1
ATOM 603 O O . VAL A 1 79 ? 2.219 16.122 -19.989 1.00 81.50 79 VAL A O 1
ATOM 606 N N . PRO A 1 80 ? 1.388 14.949 -18.258 1.00 84.38 80 PRO A N 1
ATOM 607 C CA . PRO A 1 80 ? 0.331 15.918 -17.986 1.00 84.38 80 PRO A CA 1
ATOM 608 C C . PRO A 1 80 ? 0.896 17.292 -17.616 1.00 84.38 80 PRO A C 1
ATOM 610 O O . PRO A 1 80 ? 1.954 17.386 -16.993 1.00 84.38 80 PRO A O 1
ATOM 613 N N . SER A 1 81 ? 0.168 18.359 -17.951 1.00 82.50 81 SER A N 1
ATOM 614 C CA . SER A 1 81 ? 0.599 19.716 -17.610 1.00 82.50 81 SER A CA 1
ATOM 615 C C . SER A 1 81 ? 0.575 19.956 -16.094 1.00 82.50 81 SER A C 1
ATOM 617 O O . SER A 1 81 ? -0.190 19.309 -15.370 1.00 82.50 81 SER A O 1
ATOM 619 N N . HIS A 1 82 ? 1.366 20.909 -15.595 1.00 78.31 82 HIS A N 1
ATOM 620 C CA . HIS A 1 82 ? 1.403 21.248 -14.166 1.00 78.31 82 HIS A CA 1
ATOM 621 C C . HIS A 1 82 ? 0.022 21.683 -13.640 1.00 78.31 82 HIS A C 1
ATOM 623 O O . HIS A 1 82 ? -0.396 21.299 -12.545 1.00 78.31 82 HIS A O 1
ATOM 629 N N . GLU A 1 83 ? -0.738 22.423 -14.447 1.00 79.31 83 GLU A N 1
ATOM 630 C CA . GLU A 1 83 ? -2.084 22.904 -14.119 1.00 79.31 83 GLU A CA 1
ATOM 631 C C . GLU A 1 83 ? -3.084 21.755 -13.990 1.00 79.31 83 GLU A C 1
ATOM 633 O O . GLU A 1 83 ? -3.988 21.822 -13.160 1.00 79.31 83 GLU A O 1
ATOM 638 N N . SER A 1 84 ? -2.900 20.678 -14.763 1.00 80.88 84 SER A N 1
ATOM 639 C CA . SER A 1 84 ? -3.810 19.530 -14.756 1.00 80.88 84 SER A CA 1
ATOM 640 C C . SER A 1 84 ? -3.816 18.767 -13.433 1.00 80.88 84 SER A C 1
ATOM 642 O O . SER A 1 84 ? -4.726 17.975 -13.209 1.00 80.88 84 SER A O 1
ATOM 644 N N . GLN A 1 85 ? -2.793 18.959 -12.585 1.00 79.88 85 GLN A N 1
ATOM 645 C CA . GLN A 1 85 ? -2.542 18.172 -11.370 1.00 79.88 85 GLN A CA 1
ATOM 646 C C . GLN A 1 85 ? -2.410 16.655 -11.622 1.00 79.88 85 GLN A C 1
ATOM 648 O O . GLN A 1 85 ? -2.412 15.865 -10.672 1.00 79.88 85 GLN A O 1
ATOM 653 N N . GLY A 1 86 ? -2.305 16.245 -12.889 1.00 85.06 86 GLY A N 1
ATOM 654 C CA . GLY A 1 86 ? -2.062 14.873 -13.299 1.00 85.06 86 GLY A CA 1
ATOM 655 C C . GLY A 1 86 ? -0.614 14.452 -13.068 1.00 85.06 86 GLY A C 1
ATOM 656 O O . GLY A 1 86 ? 0.247 15.235 -12.664 1.00 85.06 86 GLY A O 1
ATOM 657 N N . MET A 1 87 ? -0.343 13.181 -13.330 1.00 87.00 87 MET A N 1
ATOM 658 C CA . MET A 1 87 ? 0.999 12.613 -13.254 1.00 87.00 87 MET A CA 1
ATOM 659 C C . MET A 1 87 ? 1.232 11.612 -14.381 1.00 87.00 87 MET A C 1
ATOM 661 O O . MET A 1 87 ? 0.295 10.993 -14.883 1.00 87.00 87 MET A O 1
ATOM 665 N N . LEU A 1 88 ? 2.491 11.408 -14.750 1.00 88.38 88 LEU A N 1
ATOM 666 C CA . LEU A 1 88 ? 2.888 10.268 -15.564 1.00 88.38 88 LEU A CA 1
ATOM 667 C C . LEU A 1 88 ? 3.155 9.088 -14.626 1.00 88.38 88 LEU A C 1
ATOM 669 O O . LEU A 1 88 ? 4.110 9.109 -13.851 1.00 88.38 88 LEU A O 1
ATOM 673 N N . TYR A 1 89 ? 2.322 8.056 -14.665 1.00 90.06 89 TYR A N 1
ATOM 674 C CA . TYR A 1 89 ? 2.595 6.831 -13.926 1.00 90.06 89 TYR A CA 1
ATOM 675 C C . TYR A 1 89 ? 3.620 5.992 -14.686 1.00 90.06 89 TYR A C 1
ATOM 677 O O . TYR A 1 89 ? 3.475 5.756 -15.884 1.00 90.06 89 TYR A O 1
ATOM 685 N N . ILE A 1 90 ? 4.660 5.547 -13.988 1.00 89.75 90 ILE A N 1
ATOM 686 C CA . ILE A 1 90 ? 5.797 4.833 -14.566 1.00 89.75 90 ILE A CA 1
ATOM 687 C C . ILE A 1 90 ? 5.824 3.432 -13.956 1.00 89.75 90 ILE A C 1
ATOM 689 O O . ILE A 1 90 ? 5.861 3.271 -12.733 1.00 89.75 90 ILE A O 1
ATOM 693 N N . ARG A 1 91 ? 5.824 2.415 -14.817 1.00 91.62 91 ARG A N 1
ATOM 694 C CA . ARG A 1 91 ? 5.772 0.994 -14.464 1.00 91.62 91 ARG A CA 1
ATOM 695 C C . ARG A 1 91 ? 6.967 0.258 -15.072 1.00 91.62 91 ARG A C 1
ATOM 697 O O . ARG A 1 91 ? 6.857 -0.280 -16.176 1.00 91.62 91 ARG A O 1
ATOM 704 N N . PRO A 1 92 ? 8.112 0.223 -14.376 1.00 89.88 92 PRO A N 1
ATOM 705 C CA . PRO A 1 92 ? 9.174 -0.719 -14.682 1.00 89.88 92 PRO A CA 1
ATOM 706 C C . PRO A 1 92 ? 8.706 -2.140 -14.353 1.00 89.88 92 PRO A C 1
ATOM 708 O O . PRO A 1 92 ? 8.121 -2.368 -13.293 1.00 89.88 92 PRO A O 1
ATOM 711 N N . ILE A 1 93 ? 8.967 -3.091 -15.241 1.00 86.50 93 ILE A N 1
ATOM 712 C CA . ILE A 1 93 ? 8.720 -4.518 -15.028 1.00 86.50 93 ILE A CA 1
ATOM 713 C C . ILE A 1 93 ? 9.931 -5.309 -15.503 1.00 86.50 93 ILE A C 1
ATOM 715 O O . ILE A 1 93 ? 10.506 -4.994 -16.543 1.00 86.50 93 ILE A O 1
ATOM 719 N N . LEU A 1 94 ? 10.300 -6.336 -14.748 1.00 84.69 94 LEU A N 1
ATOM 720 C CA . LEU A 1 94 ? 11.303 -7.325 -15.109 1.00 84.69 94 LEU A CA 1
ATOM 721 C C . LEU A 1 94 ? 10.648 -8.705 -15.052 1.00 84.69 94 LEU A C 1
ATOM 723 O O . LEU A 1 94 ? 10.089 -9.078 -14.020 1.00 84.69 94 LEU A O 1
ATOM 727 N N . PHE A 1 95 ? 10.716 -9.466 -16.140 1.00 83.12 95 PHE A N 1
ATOM 728 C CA . PHE A 1 95 ? 10.119 -10.799 -16.204 1.00 83.12 95 PHE A CA 1
ATOM 729 C C . PHE A 1 95 ? 11.000 -11.789 -16.966 1.00 83.12 95 PHE A C 1
ATOM 731 O O . PHE A 1 95 ? 11.739 -11.415 -17.879 1.00 83.12 95 PHE A O 1
ATOM 738 N N . GLY A 1 96 ? 10.917 -13.063 -16.577 1.00 80.81 96 GLY A N 1
ATOM 739 C CA . GLY A 1 96 ? 11.607 -14.160 -17.255 1.00 80.81 96 GLY A CA 1
ATOM 740 C C . GLY A 1 96 ? 11.058 -14.389 -18.662 1.00 80.81 96 GLY A C 1
ATOM 741 O O . GLY A 1 96 ? 9.868 -14.659 -18.826 1.00 80.81 96 GLY A O 1
ATOM 742 N N . SER A 1 97 ? 11.921 -14.309 -19.671 1.00 81.38 97 SER A N 1
ATOM 743 C CA . SER A 1 97 ? 11.564 -14.382 -21.097 1.00 81.38 97 SER A CA 1
ATOM 744 C C . SER A 1 97 ? 12.285 -15.515 -21.830 1.00 81.38 97 SER A C 1
ATOM 746 O O . SER A 1 97 ? 12.549 -15.438 -23.027 1.00 81.38 97 SER A O 1
ATOM 748 N N . SER A 1 98 ? 12.631 -16.585 -21.111 1.00 79.56 98 SER A N 1
ATOM 749 C CA . SER A 1 98 ? 13.227 -17.776 -21.728 1.00 79.56 98 SER A CA 1
ATOM 750 C C . SER A 1 98 ? 12.149 -18.678 -22.333 1.00 79.56 98 SER A C 1
ATOM 752 O O . SER A 1 98 ? 11.009 -18.707 -21.867 1.00 79.56 98 SER A O 1
ATOM 754 N N . ALA A 1 99 ? 12.510 -19.467 -23.343 1.00 82.12 99 ALA A N 1
ATOM 755 C CA . ALA A 1 99 ? 11.660 -20.517 -23.904 1.00 82.12 99 ALA A CA 1
ATOM 756 C C . ALA A 1 99 ? 11.739 -21.805 -23.060 1.00 82.12 99 ALA A C 1
ATOM 758 O O . ALA A 1 99 ? 12.179 -22.847 -23.541 1.00 82.12 99 ALA A O 1
ATOM 759 N N . CYS A 1 100 ? 11.376 -21.739 -21.775 1.00 74.69 100 CYS A N 1
ATOM 760 C CA . CYS A 1 100 ? 11.475 -22.877 -20.857 1.00 74.69 100 CYS A CA 1
ATOM 761 C C . CYS A 1 100 ? 10.172 -23.085 -20.075 1.00 74.69 100 CYS A C 1
ATOM 763 O O . CYS A 1 100 ? 9.623 -22.144 -19.508 1.00 74.69 100 CYS A O 1
ATOM 765 N N . ILE A 1 101 ? 9.684 -24.330 -20.041 1.00 81.38 101 ILE A N 1
ATOM 766 C CA .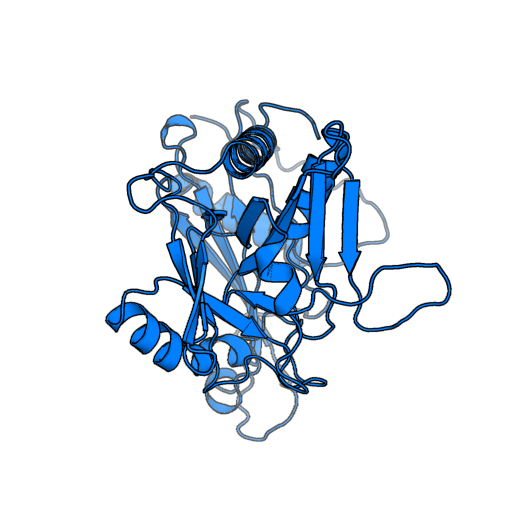 ILE A 1 101 ? 8.509 -24.738 -19.244 1.00 81.38 101 ILE A CA 1
ATOM 767 C C . ILE A 1 101 ? 8.927 -25.209 -17.843 1.00 81.38 101 ILE A C 1
ATOM 769 O O . ILE A 1 101 ? 8.116 -25.202 -16.917 1.00 81.38 101 ILE A O 1
ATOM 773 N N . GLN A 1 102 ? 10.183 -25.632 -17.669 1.00 83.88 102 GLN A N 1
ATOM 774 C CA . GLN A 1 102 ? 10.660 -26.130 -16.383 1.00 83.88 102 GLN A CA 1
ATOM 775 C C . GLN A 1 102 ? 10.633 -25.022 -15.325 1.00 83.88 102 GLN A C 1
ATOM 777 O O . GLN A 1 102 ? 10.865 -23.843 -15.610 1.00 83.88 102 GLN A O 1
ATOM 782 N N . LEU A 1 103 ? 10.367 -25.421 -14.080 1.00 83.25 103 LEU A N 1
ATOM 783 C CA . LEU A 1 103 ? 10.401 -24.523 -12.932 1.00 83.25 103 LEU A CA 1
ATOM 784 C C . LEU A 1 103 ? 11.851 -24.305 -12.486 1.00 83.25 103 LEU A C 1
ATOM 786 O O . LEU A 1 103 ? 12.297 -24.810 -11.459 1.00 83.25 103 LEU A O 1
ATOM 790 N N . THR A 1 104 ? 12.590 -23.571 -13.306 1.00 84.69 104 THR A N 1
ATOM 791 C CA . THR A 1 104 ? 13.968 -23.151 -13.056 1.00 84.69 104 THR A CA 1
ATOM 792 C C . THR A 1 104 ? 14.080 -21.636 -13.222 1.00 84.69 104 THR A C 1
ATOM 794 O O . THR A 1 104 ? 13.231 -21.025 -13.886 1.00 84.69 104 THR A O 1
ATOM 797 N N . PRO A 1 105 ? 15.112 -21.004 -12.639 1.00 81.69 105 PRO A N 1
ATOM 798 C CA . PRO A 1 105 ? 15.438 -19.620 -12.955 1.00 81.69 105 PRO A CA 1
ATOM 799 C C . PRO A 1 105 ? 15.602 -19.419 -14.479 1.00 81.69 105 PRO A C 1
ATOM 801 O O . PRO A 1 105 ? 16.217 -20.268 -15.126 1.00 81.69 105 PRO A O 1
ATOM 804 N N . PRO A 1 106 ? 15.045 -18.340 -15.062 1.00 79.19 106 PRO A N 1
ATOM 805 C CA . PRO A 1 106 ? 15.210 -18.001 -16.469 1.00 79.19 106 PRO A CA 1
ATOM 806 C C . PRO A 1 106 ? 16.668 -17.698 -16.825 1.00 79.19 106 PRO A C 1
ATOM 808 O O . PRO A 1 106 ? 17.351 -16.978 -16.096 1.00 79.19 106 PRO A O 1
ATOM 811 N N . ASP A 1 107 ? 17.100 -18.150 -18.001 1.00 81.88 107 ASP A N 1
ATOM 812 C CA . ASP A 1 107 ? 18.391 -17.778 -18.600 1.00 81.88 107 ASP A CA 1
ATOM 813 C C . ASP A 1 107 ? 18.354 -16.370 -19.222 1.00 81.88 107 ASP A C 1
ATOM 815 O O . ASP A 1 107 ? 19.382 -15.717 -19.413 1.00 81.88 107 ASP A O 1
ATOM 819 N N . LYS A 1 108 ? 17.149 -15.899 -19.561 1.00 81.12 108 LYS A N 1
ATOM 820 C CA . LYS A 1 108 ? 16.858 -14.594 -20.157 1.00 81.12 108 LYS A CA 1
ATOM 821 C C . LYS A 1 108 ? 15.772 -13.867 -19.380 1.00 81.12 108 LYS A C 1
ATOM 823 O O . LYS A 1 108 ? 14.759 -14.458 -18.993 1.00 81.12 108 LYS A O 1
ATOM 828 N N . TYR A 1 109 ? 15.966 -12.560 -19.250 1.00 79.50 109 TYR A N 1
ATOM 829 C CA . TYR A 1 109 ? 14.991 -11.636 -18.692 1.00 79.50 109 TYR A CA 1
ATOM 830 C C . TYR A 1 109 ? 14.749 -10.484 -19.656 1.00 79.50 109 TYR A C 1
ATOM 832 O O . TYR A 1 109 ? 15.664 -10.000 -20.325 1.00 79.50 109 TYR A O 1
ATOM 840 N N . THR A 1 110 ? 13.513 -10.002 -19.668 1.00 80.50 110 THR A N 1
ATOM 841 C CA . THR A 1 110 ? 13.121 -8.787 -20.369 1.00 80.50 110 THR A CA 1
ATOM 842 C C . THR A 1 110 ? 12.712 -7.745 -19.344 1.00 80.50 110 THR A C 1
ATOM 844 O O . THR A 1 110 ? 11.908 -8.007 -18.451 1.00 80.50 110 THR A O 1
ATOM 847 N N . PHE A 1 111 ? 13.271 -6.548 -19.486 1.00 83.62 111 PHE A N 1
ATOM 848 C CA . PHE A 1 111 ? 12.881 -5.377 -18.720 1.00 83.62 111 PHE A CA 1
ATOM 849 C C . PHE A 1 111 ? 12.215 -4.376 -19.642 1.00 83.62 111 PHE A C 1
ATOM 851 O O . PHE A 1 111 ? 12.748 -4.030 -20.701 1.00 83.62 111 PHE A O 1
ATOM 858 N N . CYS A 1 112 ? 11.065 -3.887 -19.209 1.00 85.38 112 CYS A N 1
ATOM 859 C CA . CYS A 1 112 ? 10.297 -2.878 -19.914 1.00 85.38 112 CYS A CA 1
ATOM 860 C C . CYS A 1 112 ? 9.924 -1.763 -18.945 1.00 85.38 112 CYS A C 1
ATOM 862 O O . CYS A 1 112 ? 9.719 -1.999 -17.755 1.00 85.38 112 CYS A O 1
ATOM 864 N N . VAL A 1 113 ? 9.797 -0.545 -19.464 1.00 85.94 113 VAL A N 1
ATOM 865 C CA . VAL A 1 113 ? 9.236 0.581 -18.720 1.00 85.94 113 VAL A CA 1
ATOM 866 C C . VAL A 1 113 ? 8.009 1.056 -19.474 1.00 85.94 113 VAL A C 1
ATOM 868 O O . VAL A 1 113 ? 8.125 1.585 -20.576 1.00 85.94 113 VAL A O 1
ATOM 871 N N . TYR A 1 114 ? 6.839 0.862 -18.878 1.00 88.56 114 TYR A N 1
ATOM 872 C CA . TYR A 1 114 ? 5.604 1.454 -19.375 1.00 88.56 114 TYR A CA 1
ATOM 873 C C . TYR A 1 114 ? 5.401 2.814 -18.726 1.00 88.56 114 TYR A C 1
ATOM 875 O O . TYR A 1 114 ? 5.689 2.999 -17.541 1.00 88.56 114 TYR A O 1
ATOM 883 N N . VAL A 1 115 ? 4.873 3.756 -19.494 1.00 87.69 115 VAL A N 1
ATOM 884 C CA . VAL A 1 115 ? 4.467 5.066 -18.995 1.00 87.69 115 VAL A CA 1
ATOM 885 C C . VAL A 1 115 ? 3.016 5.311 -19.377 1.00 87.69 115 VAL A C 1
ATOM 887 O O . VAL A 1 115 ? 2.564 4.898 -20.444 1.00 87.69 115 VAL A O 1
ATOM 890 N N . THR A 1 116 ? 2.244 5.914 -18.481 1.00 90.31 116 THR A N 1
ATOM 891 C CA . THR A 1 116 ? 0.815 6.151 -18.704 1.00 90.31 116 THR A CA 1
ATOM 892 C C . THR A 1 116 ? 0.412 7.471 -18.060 1.00 90.31 116 THR A C 1
ATOM 894 O O . THR A 1 116 ? 0.612 7.622 -16.853 1.00 90.31 116 THR A O 1
ATOM 897 N N . PRO A 1 117 ? -0.141 8.439 -18.814 1.00 89.19 117 PRO A N 1
ATOM 898 C CA . PRO A 1 117 ? -0.707 9.636 -18.211 1.00 89.19 117 PRO A CA 1
ATOM 899 C C . PRO A 1 117 ? -1.899 9.261 -17.337 1.00 89.19 117 PRO A C 1
ATOM 901 O O . PRO A 1 117 ? -2.797 8.530 -17.755 1.00 89.19 117 PRO A O 1
ATOM 904 N N . VAL A 1 118 ? -1.912 9.777 -16.115 1.00 87.06 118 VAL A N 1
ATOM 905 C CA . VAL A 1 118 ? -2.995 9.594 -15.155 1.00 87.06 118 VAL A CA 1
ATOM 906 C C . VAL A 1 118 ? -3.513 10.969 -14.768 1.00 87.06 118 VAL A C 1
ATOM 908 O O . VAL A 1 118 ? -2.748 11.847 -14.359 1.00 87.06 118 VAL A O 1
ATOM 911 N N . ALA A 1 119 ? -4.823 11.154 -14.917 1.00 82.62 119 ALA A N 1
ATOM 912 C CA . ALA A 1 119 ? -5.498 12.378 -14.515 1.00 82.62 119 ALA A CA 1
ATOM 913 C C . ALA A 1 119 ? -5.333 12.631 -13.010 1.00 82.62 119 ALA A C 1
ATOM 915 O O . ALA A 1 119 ? -5.103 11.703 -12.227 1.00 82.62 119 ALA A O 1
ATOM 916 N N . ALA A 1 120 ? -5.479 13.892 -12.604 1.00 74.06 120 ALA A N 1
ATOM 917 C CA . ALA A 1 120 ? -5.526 14.229 -11.193 1.00 74.06 120 ALA A CA 1
ATOM 918 C C . ALA A 1 120 ? -6.604 13.412 -10.482 1.00 74.06 120 ALA A C 1
ATOM 920 O O . ALA A 1 120 ? -7.729 13.260 -10.966 1.00 74.06 120 ALA A O 1
ATOM 921 N N . TYR A 1 121 ? -6.255 12.899 -9.308 1.00 68.38 121 TYR A N 1
ATOM 922 C CA . TYR A 1 121 ? -7.236 12.280 -8.439 1.00 68.38 121 TYR A CA 1
ATOM 923 C C . TYR A 1 121 ? -8.033 13.397 -7.754 1.00 68.38 121 TYR A C 1
ATOM 925 O O . TYR A 1 121 ? -7.517 14.097 -6.880 1.00 68.38 121 TYR A O 1
ATOM 933 N N . ASN A 1 122 ? -9.270 13.612 -8.205 1.00 51.97 122 ASN A N 1
ATOM 934 C CA . ASN A 1 122 ? -10.135 14.674 -7.699 1.00 51.97 122 ASN A CA 1
ATOM 935 C C . ASN A 1 122 ? -10.696 14.294 -6.325 1.00 51.97 122 ASN A C 1
ATOM 937 O O . ASN A 1 122 ? -11.764 13.697 -6.216 1.00 51.97 122 ASN A O 1
ATOM 941 N N . GLY A 1 123 ? -9.971 14.684 -5.280 1.00 56.19 123 GLY A N 1
ATOM 942 C CA . GLY A 1 123 ? -10.398 14.530 -3.895 1.00 56.19 123 GLY A CA 1
ATOM 943 C C . GLY A 1 123 ? -9.957 13.213 -3.270 1.00 56.19 123 GLY A C 1
ATOM 944 O O . GLY A 1 123 ? -9.878 12.172 -3.909 1.00 56.19 123 GLY A O 1
ATOM 945 N N . ILE A 1 124 ? -9.655 13.279 -1.982 1.00 66.12 124 ILE A N 1
ATOM 946 C CA . ILE A 1 124 ? -9.280 12.133 -1.172 1.00 66.12 124 ILE A CA 1
ATOM 947 C C . ILE A 1 124 ? -10.546 11.709 -0.414 1.00 66.12 124 ILE A C 1
ATOM 949 O O . ILE A 1 124 ? -10.809 12.200 0.683 1.00 66.12 124 ILE A O 1
ATOM 953 N N . ASN A 1 125 ? -11.377 10.870 -1.035 1.00 81.75 125 ASN A N 1
ATOM 954 C CA . ASN A 1 125 ? -12.598 10.387 -0.392 1.00 81.75 125 ASN A CA 1
ATOM 955 C C . ASN A 1 125 ? -12.245 9.304 0.636 1.00 81.75 125 ASN A C 1
ATOM 957 O O . ASN A 1 125 ? -11.600 8.319 0.263 1.00 81.75 125 ASN A O 1
ATOM 961 N N . PRO A 1 126 ? -12.664 9.453 1.905 1.00 91.50 126 PRO A N 1
ATOM 962 C CA . PRO A 1 126 ? -12.470 8.415 2.904 1.00 91.50 126 PRO A CA 1
ATOM 963 C C . PRO A 1 126 ? -13.122 7.090 2.492 1.00 91.50 126 PRO A C 1
ATOM 965 O O . PRO A 1 126 ? -14.256 7.079 2.010 1.00 91.50 126 PRO A O 1
ATOM 968 N N . LEU A 1 127 ? -12.420 5.974 2.697 1.00 93.31 127 LEU A N 1
ATOM 969 C CA . LEU A 1 127 ? -12.899 4.642 2.314 1.00 93.31 127 LEU A CA 1
ATOM 970 C C . LEU A 1 127 ? -13.302 3.803 3.526 1.00 93.31 127 LEU A C 1
ATOM 972 O O . LEU A 1 127 ? -12.641 3.828 4.564 1.00 93.31 127 LEU A O 1
ATOM 976 N N . ASP A 1 128 ? -14.359 3.012 3.362 1.00 95.94 128 ASP A N 1
ATOM 977 C CA . ASP A 1 128 ? -14.684 1.923 4.278 1.00 95.94 128 ASP A CA 1
ATOM 978 C C . ASP A 1 128 ? -13.842 0.687 3.925 1.00 95.94 128 ASP A C 1
ATOM 980 O O . ASP A 1 128 ? -13.798 0.252 2.767 1.00 95.94 128 ASP A O 1
ATOM 984 N N . ALA A 1 129 ? -13.163 0.136 4.930 1.00 97.75 129 ALA A N 1
ATOM 985 C CA . ALA A 1 129 ? -12.262 -0.997 4.799 1.00 97.75 129 ALA A CA 1
ATOM 986 C C . ALA A 1 129 ? -12.821 -2.260 5.466 1.00 97.75 129 ALA A C 1
ATOM 988 O O . ALA A 1 129 ? -13.497 -2.204 6.498 1.00 97.75 129 ALA A O 1
ATOM 989 N N . LEU A 1 130 ? -12.487 -3.415 4.893 1.00 98.31 130 LEU A N 1
ATOM 990 C CA . LEU A 1 130 ? -12.809 -4.733 5.439 1.00 98.31 130 LEU A CA 1
ATOM 991 C C . LEU A 1 130 ? -11.527 -5.472 5.815 1.00 98.31 130 LEU A C 1
ATOM 993 O O . LEU A 1 130 ? -10.619 -5.578 4.991 1.00 98.31 130 LEU A O 1
ATOM 997 N N . ILE A 1 131 ? -11.463 -6.031 7.021 1.00 98.31 131 ILE A N 1
ATOM 998 C CA . ILE A 1 131 ? -10.419 -7.000 7.363 1.00 98.31 131 ILE A CA 1
ATOM 999 C C . ILE A 1 131 ? -10.702 -8.293 6.611 1.00 98.31 131 ILE A C 1
ATOM 1001 O O . ILE A 1 131 ? -11.785 -8.870 6.729 1.00 98.31 131 ILE A O 1
ATOM 1005 N N . LEU A 1 132 ? -9.735 -8.729 5.810 1.00 96.12 132 LEU A N 1
ATOM 1006 C CA . LEU A 1 132 ? -9.899 -9.894 4.960 1.00 96.12 132 LEU A CA 1
ATOM 1007 C C . LEU A 1 132 ? -9.468 -11.166 5.697 1.00 96.12 132 LEU A C 1
ATOM 1009 O O . LEU A 1 132 ? -8.290 -11.405 5.910 1.00 96.12 132 LEU A O 1
ATOM 1013 N N . GLU A 1 133 ? -10.443 -11.990 6.078 1.00 93.31 133 GLU A N 1
ATOM 1014 C CA . GLU A 1 133 ? -10.214 -13.165 6.940 1.00 93.31 133 GLU A CA 1
ATOM 1015 C C . GLU A 1 133 ? -10.172 -14.491 6.164 1.00 93.31 133 GLU A C 1
ATOM 1017 O O . GLU A 1 133 ? -9.674 -15.506 6.650 1.00 93.31 133 GLU A O 1
ATOM 1022 N N . GLY A 1 134 ? -10.726 -14.504 4.950 1.00 91.19 134 GLY A N 1
ATOM 1023 C CA . GLY A 1 134 ? -10.783 -15.692 4.093 1.00 91.19 134 GLY A CA 1
ATOM 1024 C C . GLY A 1 134 ? -9.530 -15.912 3.244 1.00 91.19 134 GLY A C 1
ATOM 1025 O O . GLY A 1 134 ? -9.473 -16.878 2.487 1.00 91.19 134 GLY A O 1
ATOM 1026 N N . PHE A 1 135 ? -8.552 -15.009 3.328 1.00 94.12 135 PHE A N 1
ATOM 1027 C CA . PHE A 1 135 ? -7.390 -14.999 2.454 1.00 94.12 135 PHE A CA 1
ATOM 1028 C C . PHE A 1 135 ? -6.179 -14.402 3.150 1.00 94.12 135 PHE A C 1
ATOM 1030 O O . PHE A 1 135 ? -6.251 -13.303 3.689 1.00 94.12 135 PHE A O 1
ATOM 1037 N N . ASP A 1 136 ? -5.068 -15.114 3.041 1.00 92.94 136 ASP A N 1
ATOM 1038 C CA . ASP A 1 136 ? -3.771 -14.683 3.529 1.00 92.94 136 ASP A CA 1
ATOM 1039 C C . ASP A 1 136 ? -3.005 -14.046 2.363 1.00 92.94 136 ASP A C 1
ATOM 1041 O O . ASP A 1 136 ? -2.784 -14.682 1.327 1.00 92.94 136 ASP A O 1
ATOM 1045 N N . ARG A 1 137 ? -2.610 -12.776 2.507 1.00 92.06 137 ARG A N 1
ATOM 1046 C CA . ARG A 1 137 ? -1.892 -12.034 1.457 1.00 92.06 137 ARG A CA 1
ATOM 1047 C C . ARG A 1 137 ? -0.529 -12.637 1.147 1.00 92.06 137 ARG A C 1
ATOM 1049 O O . ARG A 1 137 ? -0.134 -12.729 -0.013 1.00 92.06 137 ARG A O 1
ATOM 1056 N N . ALA A 1 138 ? 0.196 -12.999 2.198 1.00 91.19 138 ALA A N 1
ATOM 1057 C CA . ALA A 1 138 ? 1.533 -13.551 2.120 1.00 91.19 138 ALA A CA 1
ATOM 1058 C C . ALA A 1 138 ? 1.798 -14.434 3.338 1.00 91.19 138 ALA A C 1
ATOM 1060 O O . ALA A 1 138 ? 1.584 -14.025 4.473 1.00 91.19 138 ALA A O 1
ATOM 1061 N N . ALA A 1 139 ? 2.314 -15.638 3.100 1.00 90.62 139 ALA A N 1
ATOM 1062 C CA . ALA A 1 139 ? 2.785 -16.491 4.182 1.00 90.62 139 ALA A CA 1
ATOM 1063 C C . ALA A 1 139 ? 3.978 -15.836 4.916 1.00 90.62 139 ALA A C 1
ATOM 1065 O O . ALA A 1 139 ? 4.744 -15.126 4.264 1.00 90.62 139 ALA A O 1
ATOM 1066 N N . PRO A 1 140 ? 4.234 -16.160 6.202 1.00 87.81 140 PRO A N 1
ATOM 1067 C CA . PRO A 1 140 ? 5.297 -15.539 7.012 1.00 87.81 140 PRO A CA 1
ATOM 1068 C C . PRO A 1 140 ? 6.728 -15.627 6.460 1.00 87.81 140 PRO A C 1
ATOM 1070 O O . PRO A 1 140 ? 7.623 -14.920 6.906 1.00 87.81 140 PRO A O 1
ATOM 1073 N N . ARG A 1 141 ? 6.971 -16.563 5.539 1.00 85.12 141 ARG A N 1
ATOM 1074 C CA . ARG A 1 141 ? 8.253 -16.751 4.835 1.00 85.12 141 ARG A CA 1
ATOM 1075 C C . ARG A 1 141 ? 8.075 -16.698 3.317 1.00 85.12 141 ARG A C 1
ATOM 1077 O O . ARG A 1 141 ? 8.840 -17.305 2.573 1.00 85.12 141 ARG A O 1
ATOM 1084 N N . GLY A 1 142 ? 6.989 -16.074 2.878 1.00 89.12 142 GLY A N 1
ATOM 1085 C CA . GLY A 1 142 ? 6.627 -15.937 1.480 1.00 89.12 142 GLY A CA 1
ATOM 1086 C C . GLY A 1 142 ? 7.303 -14.738 0.829 1.00 89.12 142 GLY A C 1
ATOM 1087 O O . GLY A 1 142 ? 8.266 -14.165 1.326 1.00 89.12 142 GLY A O 1
ATOM 1088 N N . THR A 1 143 ? 6.751 -14.329 -0.305 1.00 89.81 143 THR A N 1
ATOM 1089 C CA . THR A 1 143 ? 7.270 -13.240 -1.141 1.00 89.81 143 THR A CA 1
ATOM 1090 C C . THR A 1 143 ? 6.668 -11.881 -0.797 1.00 89.81 143 THR A C 1
ATOM 1092 O O . THR A 1 143 ? 6.732 -10.963 -1.611 1.00 89.81 143 THR A O 1
ATOM 1095 N N . GLY A 1 144 ? 6.045 -11.747 0.377 1.00 88.06 144 GLY A N 1
ATO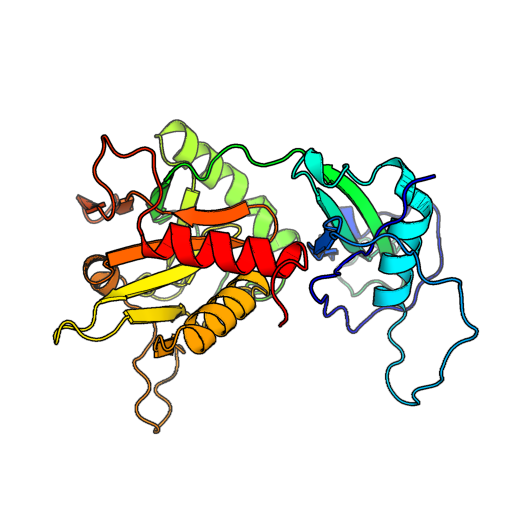M 1096 C CA . GLY A 1 144 ? 5.153 -10.639 0.704 1.00 88.06 144 GLY A CA 1
ATOM 1097 C C . GLY A 1 144 ? 5.789 -9.251 0.661 1.00 88.06 144 GLY A C 1
ATOM 1098 O O . GLY A 1 144 ? 5.126 -8.304 0.236 1.00 88.06 144 GLY A O 1
ATOM 1099 N N . SER A 1 145 ? 7.054 -9.138 1.054 1.00 89.06 145 SER A N 1
ATOM 1100 C CA . SER A 1 145 ? 7.818 -7.885 1.026 1.00 89.06 145 SER A CA 1
ATOM 1101 C C . SER A 1 145 ? 8.179 -7.408 -0.383 1.00 89.06 145 SER A C 1
ATOM 1103 O O . SER A 1 145 ? 8.466 -6.228 -0.585 1.00 89.06 145 SER A O 1
ATOM 1105 N N . GLY A 1 146 ? 8.143 -8.299 -1.376 1.00 85.88 146 GLY A N 1
ATOM 1106 C CA . GLY A 1 146 ? 8.443 -7.974 -2.765 1.00 85.88 146 GLY A CA 1
ATOM 1107 C C . GLY A 1 146 ? 7.216 -7.524 -3.559 1.00 85.88 146 GLY A C 1
ATOM 1108 O O . GLY A 1 146 ? 6.104 -8.025 -3.378 1.00 85.88 146 GLY A O 1
ATOM 1109 N N . LYS A 1 147 ? 7.424 -6.643 -4.544 1.00 89.56 147 LYS A N 1
ATOM 1110 C CA . LYS A 1 147 ? 6.423 -6.342 -5.582 1.00 89.56 147 LYS A CA 1
ATOM 1111 C C . LYS A 1 147 ? 6.434 -7.406 -6.685 1.00 89.56 147 LYS A C 1
ATOM 1113 O O . LYS A 1 147 ? 6.811 -7.157 -7.830 1.00 89.56 147 LYS A O 1
ATOM 1118 N N . VAL A 1 148 ? 6.047 -8.620 -6.306 1.00 89.81 148 VAL A N 1
ATOM 1119 C CA . VAL A 1 148 ? 5.963 -9.792 -7.188 1.00 89.81 148 VAL A CA 1
ATOM 1120 C C . VAL A 1 148 ? 4.537 -9.916 -7.715 1.00 89.81 148 VAL A C 1
ATOM 1122 O O . VAL A 1 148 ? 3.593 -9.855 -6.926 1.00 89.81 148 VAL A O 1
ATOM 1125 N N . GLY A 1 149 ? 4.351 -10.138 -9.021 1.00 86.50 149 GLY A N 1
ATOM 1126 C CA . GLY A 1 149 ? 3.010 -10.246 -9.626 1.00 86.50 149 GLY A CA 1
ATOM 1127 C C . GLY A 1 149 ? 2.112 -11.291 -8.942 1.00 86.50 149 GLY A C 1
ATOM 1128 O O . GLY A 1 149 ? 0.920 -11.055 -8.718 1.00 86.50 149 GLY A O 1
ATOM 1129 N N . GLY A 1 150 ? 2.714 -12.401 -8.500 1.00 89.25 150 GLY A N 1
ATOM 1130 C CA . GLY A 1 150 ? 2.053 -13.478 -7.757 1.00 89.25 150 GLY A CA 1
ATOM 1131 C C . GLY A 1 150 ? 1.410 -13.068 -6.425 1.00 89.25 150 GLY A C 1
ATOM 1132 O O . GLY A 1 150 ? 0.479 -13.740 -5.994 1.00 89.25 150 GLY A O 1
ATOM 1133 N N . ASN A 1 151 ? 1.820 -11.953 -5.812 1.00 90.56 151 ASN A N 1
ATOM 1134 C CA . ASN A 1 151 ? 1.211 -11.454 -4.571 1.00 90.56 151 ASN A CA 1
ATOM 1135 C C . ASN A 1 151 ? -0.128 -10.731 -4.818 1.00 90.56 151 ASN A C 1
ATOM 1137 O O . ASN A 1 151 ? -0.959 -10.635 -3.919 1.00 90.56 151 ASN A O 1
ATOM 1141 N N . TYR A 1 152 ? -0.358 -10.218 -6.033 1.00 90.25 152 TYR A N 1
ATOM 1142 C CA . TYR A 1 152 ? -1.493 -9.335 -6.332 1.00 90.25 152 TYR A CA 1
ATOM 1143 C C . TYR A 1 152 ? -2.640 -10.046 -7.049 1.00 90.25 152 TYR A C 1
ATOM 1145 O O . TYR A 1 152 ? -3.807 -9.774 -6.776 1.00 90.25 152 TYR A O 1
ATOM 1153 N N . ALA A 1 153 ? -2.349 -10.976 -7.961 1.00 91.31 153 ALA A N 1
ATOM 1154 C CA . ALA A 1 153 ? -3.405 -11.675 -8.696 1.00 91.31 153 ALA A CA 1
ATOM 1155 C C . ALA A 1 153 ? -4.387 -12.453 -7.783 1.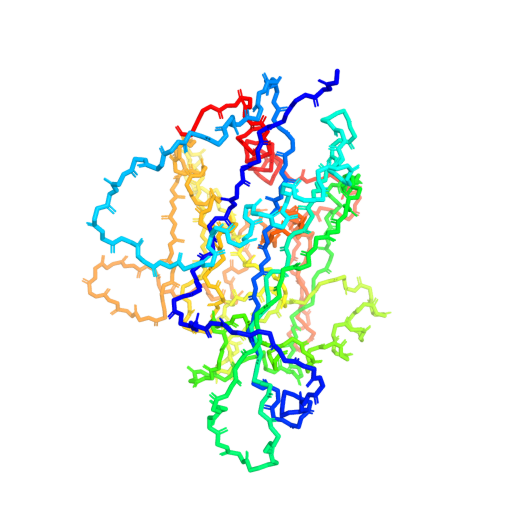00 91.31 153 ALA A C 1
ATOM 1157 O O . ALA A 1 153 ? -5.599 -12.336 -7.995 1.00 91.31 153 ALA A O 1
ATOM 1158 N N . PRO A 1 154 ? -3.938 -13.194 -6.745 1.00 92.44 154 PRO A N 1
ATOM 1159 C CA . PRO A 1 154 ? -4.841 -14.010 -5.930 1.00 92.44 154 PRO A CA 1
ATOM 1160 C C . PRO A 1 154 ? -5.833 -13.206 -5.076 1.00 92.44 154 PRO A C 1
ATOM 1162 O O . PRO A 1 154 ? -6.931 -13.696 -4.798 1.00 92.44 154 PRO A O 1
ATOM 1165 N N . VAL A 1 155 ? -5.492 -11.967 -4.691 1.00 92.38 155 VAL A N 1
ATOM 1166 C CA . VAL A 1 155 ? -6.364 -11.136 -3.841 1.00 92.38 155 VAL A CA 1
ATOM 1167 C C . VAL A 1 155 ? -7.560 -10.555 -4.608 1.00 92.38 155 VAL A C 1
ATOM 1169 O O . VAL A 1 155 ? -8.578 -10.221 -4.006 1.00 92.38 155 VAL A O 1
ATOM 1172 N N . MET A 1 156 ? -7.501 -10.486 -5.944 1.00 92.81 156 MET A N 1
ATOM 1173 C CA . MET A 1 156 ? -8.493 -9.773 -6.762 1.00 92.81 156 MET A CA 1
ATOM 1174 C C . MET A 1 156 ? -9.933 -10.252 -6.554 1.00 92.81 156 MET A C 1
ATOM 1176 O O . MET A 1 156 ? -10.830 -9.419 -6.427 1.00 92.81 156 MET A O 1
ATOM 1180 N N . LYS A 1 157 ? -10.166 -11.570 -6.461 1.00 94.88 157 LYS A N 1
ATOM 1181 C CA . LYS A 1 157 ? -11.517 -12.118 -6.228 1.00 94.88 157 LYS A CA 1
ATOM 1182 C C . LYS A 1 157 ? -12.098 -11.681 -4.878 1.00 94.88 157 LYS A C 1
ATOM 1184 O O . LYS A 1 157 ? -13.295 -11.438 -4.767 1.00 94.88 157 LYS A O 1
ATOM 1189 N N . TRP A 1 158 ? -11.239 -11.554 -3.869 1.00 95.56 158 TRP A N 1
ATOM 1190 C CA . TRP A 1 158 ? -11.616 -11.186 -2.510 1.00 95.56 158 TRP A CA 1
ATOM 1191 C C . TRP A 1 158 ? -11.873 -9.689 -2.391 1.00 95.56 158 TRP A C 1
ATOM 1193 O O . TRP A 1 158 ? -12.878 -9.278 -1.819 1.00 95.56 158 TRP A O 1
ATOM 1203 N N . SER A 1 159 ? -11.012 -8.874 -3.000 1.00 93.88 159 SER A N 1
ATOM 1204 C CA . SER A 1 159 ? -11.224 -7.430 -3.108 1.00 93.88 159 SER A CA 1
ATOM 1205 C C . SER A 1 159 ? -12.491 -7.099 -3.898 1.00 93.88 159 SER A C 1
ATOM 1207 O O . SER A 1 159 ? -13.190 -6.147 -3.567 1.00 93.88 159 SER A O 1
ATOM 1209 N N . ASP A 1 160 ? -12.818 -7.877 -4.934 1.00 95.38 160 ASP A N 1
ATOM 1210 C CA . ASP A 1 160 ? -14.064 -7.713 -5.687 1.00 95.38 160 ASP A CA 1
ATOM 1211 C C . ASP A 1 160 ? -15.301 -8.063 -4.852 1.00 95.38 160 ASP A C 1
ATOM 1213 O O . ASP A 1 160 ? -16.275 -7.312 -4.851 1.00 95.38 160 ASP A O 1
ATOM 1217 N N . GLN A 1 161 ? -15.239 -9.148 -4.077 1.00 96.69 161 GLN A N 1
ATOM 1218 C CA . GLN A 1 161 ? -16.289 -9.488 -3.121 1.00 96.69 161 GLN A CA 1
ATOM 1219 C C . GLN A 1 161 ? -16.488 -8.379 -2.078 1.00 96.69 161 GLN A C 1
ATOM 1221 O O . GLN A 1 161 ? -17.609 -7.907 -1.908 1.00 96.69 161 GLN A O 1
ATOM 1226 N N . ALA A 1 162 ? -15.411 -7.917 -1.435 1.00 96.69 162 ALA A N 1
ATOM 1227 C CA . ALA A 1 162 ? -15.468 -6.835 -0.452 1.00 96.69 162 ALA A CA 1
ATOM 1228 C C . ALA A 1 162 ? -16.097 -5.562 -1.047 1.00 96.69 162 ALA A C 1
ATOM 1230 O O . ALA A 1 162 ? -16.955 -4.938 -0.423 1.00 96.69 162 ALA A O 1
ATOM 1231 N N . ARG A 1 163 ? -15.755 -5.230 -2.300 1.00 96.19 163 ARG A N 1
ATOM 1232 C CA . ARG A 1 163 ? -16.321 -4.075 -3.011 1.00 96.19 163 ARG A CA 1
ATOM 1233 C C . ARG A 1 163 ? -17.819 -4.202 -3.253 1.00 96.19 163 ARG A C 1
ATOM 1235 O O . ARG A 1 163 ? -18.536 -3.222 -3.074 1.00 96.19 163 ARG A O 1
ATOM 1242 N N . ARG A 1 164 ? -18.305 -5.389 -3.630 1.00 97.19 164 ARG A N 1
ATOM 1243 C CA . ARG A 1 164 ? -19.751 -5.657 -3.791 1.00 97.19 164 ARG A CA 1
ATOM 1244 C C . ARG A 1 164 ? -20.520 -5.502 -2.481 1.00 97.19 164 ARG A C 1
ATOM 1246 O O . ARG A 1 164 ? -21.704 -5.194 -2.505 1.00 97.19 164 ARG A O 1
ATOM 1253 N N . GLU A 1 165 ? -19.841 -5.686 -1.357 1.00 96.62 165 GLU A N 1
ATOM 1254 C CA . GLU A 1 165 ? -20.391 -5.514 -0.013 1.00 96.62 165 GLU A CA 1
ATOM 1255 C C . GLU A 1 165 ? -20.217 -4.082 0.529 1.00 96.62 165 GLU A C 1
ATOM 1257 O O . GLU A 1 165 ? -20.589 -3.811 1.668 1.00 96.62 165 GLU A O 1
ATOM 1262 N N . GLY A 1 166 ? -19.677 -3.156 -0.273 1.00 95.75 166 GLY A N 1
ATOM 1263 C CA . GLY A 1 166 ? -19.523 -1.742 0.085 1.00 95.75 166 GLY A CA 1
ATOM 1264 C C . GLY A 1 166 ? -18.159 -1.357 0.668 1.00 95.75 166 GLY A C 1
ATOM 1265 O O . GLY A 1 166 ? -17.977 -0.204 1.050 1.00 95.75 166 GLY A O 1
ATOM 1266 N N . TYR A 1 167 ? -17.187 -2.272 0.706 1.00 96.31 167 TYR A N 1
ATOM 1267 C CA . TYR A 1 167 ? -15.833 -2.001 1.194 1.00 96.31 167 TYR A CA 1
ATOM 1268 C C . TYR A 1 167 ? -14.869 -1.790 0.029 1.00 96.31 167 TYR A C 1
ATOM 1270 O O . TYR A 1 167 ? -14.553 -2.711 -0.724 1.00 96.31 167 TYR A O 1
ATOM 1278 N N . ALA A 1 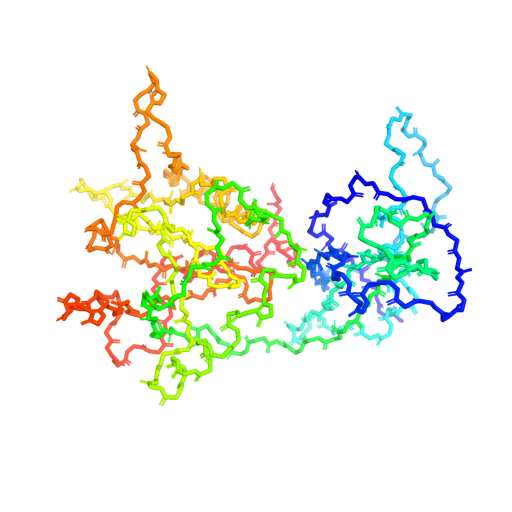168 ? -14.381 -0.563 -0.137 1.00 93.00 168 ALA A N 1
ATOM 1279 C CA . ALA A 1 168 ? -13.553 -0.199 -1.286 1.00 93.00 168 ALA A CA 1
ATOM 1280 C C . ALA A 1 168 ? -12.105 -0.707 -1.178 1.00 93.00 168 ALA A C 1
ATOM 1282 O O . ALA A 1 168 ? -11.405 -0.791 -2.190 1.00 93.00 168 ALA A O 1
ATOM 1283 N N . ILE A 1 169 ? -11.656 -1.040 0.034 1.00 95.12 169 ILE A N 1
ATOM 1284 C CA . ILE A 1 169 ? -10.300 -1.509 0.311 1.00 95.12 169 ILE A CA 1
ATOM 1285 C C . ILE A 1 169 ? -10.314 -2.605 1.379 1.00 95.12 169 ILE A C 1
ATOM 1287 O O . ILE A 1 169 ? -11.207 -2.669 2.224 1.00 95.12 169 ILE A O 1
ATOM 1291 N N . THR A 1 170 ? -9.321 -3.485 1.341 1.00 96.88 170 THR A N 1
ATOM 1292 C CA . THR A 1 170 ? -9.166 -4.582 2.298 1.00 96.88 170 THR A CA 1
ATOM 1293 C C . THR A 1 170 ? -7.883 -4.418 3.100 1.00 96.88 170 THR A C 1
ATOM 1295 O O . THR A 1 170 ? -6.843 -4.072 2.533 1.00 96.88 170 THR A O 1
ATOM 1298 N N . LEU A 1 171 ? -7.977 -4.651 4.408 1.00 97.88 171 LEU A N 1
ATOM 1299 C CA . LEU A 1 171 ? -6.863 -4.672 5.352 1.00 97.88 171 LEU A CA 1
ATOM 1300 C C . LEU A 1 171 ? -6.478 -6.123 5.649 1.00 97.88 171 LEU A C 1
ATOM 1302 O O . LEU A 1 171 ? -7.350 -6.946 5.934 1.00 97.88 171 LEU A O 1
ATOM 1306 N N . HIS A 1 172 ? -5.182 -6.417 5.610 1.00 97.06 172 HIS A N 1
ATOM 1307 C CA . HIS A 1 172 ? -4.637 -7.719 5.977 1.00 97.06 172 HIS A CA 1
ATOM 1308 C C . HIS A 1 172 ? -4.049 -7.681 7.380 1.00 97.06 172 HIS A C 1
ATOM 1310 O O . HIS A 1 172 ? -3.393 -6.713 7.775 1.00 97.06 172 HIS A O 1
ATOM 1316 N N . LEU A 1 173 ? -4.298 -8.763 8.109 1.00 96.06 173 LEU A N 1
ATOM 1317 C CA . LEU A 1 173 ? -3.575 -9.088 9.327 1.00 96.06 173 LEU A CA 1
ATOM 1318 C C . LEU A 1 173 ? -2.497 -10.125 9.004 1.00 96.06 173 LEU A C 1
ATOM 1320 O O . LEU A 1 173 ? -2.541 -10.767 7.950 1.00 96.06 173 LEU A O 1
ATOM 1324 N N . ASP A 1 174 ? -1.559 -10.303 9.925 1.00 93.50 174 ASP A N 1
ATOM 1325 C CA . ASP A 1 174 ? -0.524 -11.317 9.827 1.00 93.50 174 ASP A CA 1
ATOM 1326 C C . ASP A 1 174 ? -1.140 -12.704 9.584 1.00 93.50 174 ASP A C 1
ATOM 1328 O O . ASP A 1 174 ? -2.119 -13.117 10.212 1.00 93.50 174 ASP A O 1
ATOM 1332 N N . SER A 1 175 ? -0.557 -13.452 8.652 1.00 93.12 175 SER A N 1
ATOM 1333 C CA . SER A 1 175 ? -1.129 -14.739 8.237 1.00 93.12 175 SER A CA 1
ATOM 1334 C C . SER A 1 175 ? -0.899 -15.863 9.255 1.00 93.12 175 SER A C 1
ATOM 1336 O O . SER A 1 175 ? -1.522 -16.916 9.155 1.00 93.12 175 SER A O 1
ATOM 1338 N N . ALA A 1 176 ? -0.008 -15.670 10.236 1.00 91.19 176 ALA A N 1
ATOM 1339 C CA . ALA A 1 176 ? 0.311 -16.688 11.237 1.00 91.19 176 ALA A CA 1
ATOM 1340 C C . ALA A 1 176 ? -0.710 -16.731 12.383 1.00 91.19 176 ALA A C 1
ATOM 1342 O O . ALA A 1 176 ? -1.138 -17.807 12.797 1.00 91.19 176 ALA A O 1
ATOM 1343 N N . THR A 1 177 ? -1.076 -15.564 12.910 1.00 91.94 177 THR A N 1
ATOM 1344 C CA . THR A 1 177 ? -1.864 -15.405 14.138 1.00 91.94 177 THR A CA 1
ATOM 1345 C C . THR A 1 177 ? -3.143 -14.605 13.930 1.00 91.94 177 THR A C 1
ATOM 1347 O O . THR A 1 177 ? -4.063 -14.733 14.739 1.00 91.94 177 THR A O 1
ATOM 1350 N N . ARG A 1 178 ? -3.232 -13.808 12.855 1.00 93.00 178 ARG A N 1
ATOM 1351 C CA . ARG A 1 178 ? -4.364 -12.914 12.555 1.00 93.00 178 ARG A CA 1
ATOM 1352 C C . ARG A 1 178 ? -4.677 -11.964 13.712 1.00 93.00 178 ARG A C 1
ATOM 1354 O O . ARG A 1 178 ? -5.838 -11.652 13.989 1.00 93.00 178 ARG A O 1
ATOM 1361 N N . SER A 1 179 ? -3.635 -11.542 14.417 1.00 93.06 179 SER A N 1
ATOM 1362 C CA . SER A 1 179 ? -3.714 -10.676 15.596 1.00 93.06 179 SER A CA 1
ATOM 1363 C C . SER A 1 179 ? -3.060 -9.316 15.370 1.00 93.06 179 SER A C 1
ATOM 1365 O O . SER A 1 179 ? -3.137 -8.435 16.225 1.00 93.06 179 SER A O 1
ATOM 1367 N N . GLU A 1 180 ? -2.429 -9.135 14.217 1.00 94.50 180 GLU A N 1
ATOM 1368 C CA . GLU A 1 180 ? -1.373 -8.159 14.027 1.00 94.50 180 GLU A CA 1
ATOM 1369 C C . GLU A 1 180 ? -1.558 -7.467 12.670 1.00 94.50 180 GLU A C 1
ATOM 1371 O O . GLU A 1 180 ? -1.749 -8.118 11.650 1.00 94.50 180 GLU A O 1
ATOM 1376 N N . VAL A 1 181 ? -1.581 -6.134 12.645 1.00 96.12 181 VAL A N 1
ATOM 1377 C CA . VAL A 1 181 ? -1.892 -5.343 11.443 1.00 96.12 181 VAL A CA 1
ATOM 1378 C C . VAL A 1 181 ? -0.686 -5.306 10.507 1.00 96.12 181 VAL A C 1
ATOM 1380 O O . VAL A 1 181 ? 0.421 -5.006 10.955 1.00 96.12 181 VAL A O 1
ATOM 1383 N N . GLU A 1 182 ? -0.903 -5.559 9.213 1.00 94.19 182 GLU A N 1
ATOM 1384 C CA . GLU A 1 182 ? 0.148 -5.528 8.187 1.00 94.19 182 GLU A CA 1
ATOM 1385 C C . GLU A 1 182 ? -0.076 -4.414 7.152 1.00 94.19 182 GLU A C 1
ATOM 1387 O O . GLU A 1 182 ? 0.442 -3.310 7.290 1.00 94.19 182 GLU A O 1
ATOM 1392 N N . GLU A 1 183 ? -0.838 -4.658 6.089 1.00 94.56 183 GLU A N 1
ATOM 1393 C CA . GLU A 1 183 ? -1.022 -3.671 5.021 1.00 94.56 183 GLU A CA 1
ATOM 1394 C C . GLU A 1 183 ? -2.424 -3.721 4.424 1.00 94.56 183 GLU A C 1
ATOM 1396 O O . GLU A 1 183 ? -3.144 -4.717 4.524 1.00 94.56 183 GLU A O 1
ATOM 1401 N N . PHE A 1 184 ? -2.816 -2.640 3.756 1.00 95.44 184 PHE A N 1
ATOM 1402 C CA . PHE A 1 184 ? -3.940 -2.700 2.836 1.00 95.44 184 PHE A CA 1
ATOM 1403 C C . PHE A 1 184 ? -3.473 -3.371 1.541 1.00 95.44 184 PHE A C 1
ATOM 1405 O O . PHE A 1 184 ? -2.351 -3.139 1.106 1.00 95.44 184 PHE A O 1
ATOM 1412 N N . SER A 1 185 ? -4.327 -4.160 0.879 1.00 87.56 185 SER A N 1
ATOM 1413 C CA . SER A 1 185 ? -3.950 -5.019 -0.270 1.00 87.56 185 SER A CA 1
ATOM 1414 C C . SER A 1 185 ? -2.968 -4.430 -1.295 1.00 87.56 185 SER A C 1
ATOM 1416 O O . SER A 1 185 ? -2.191 -5.166 -1.893 1.00 87.56 185 SER A O 1
ATOM 1418 N N . THR A 1 186 ? -3.031 -3.123 -1.561 1.00 84.75 186 THR A N 1
ATOM 1419 C CA . THR A 1 186 ? -2.145 -2.437 -2.515 1.00 84.75 186 THR A CA 1
ATOM 1420 C C . THR A 1 186 ? -1.518 -1.158 -1.951 1.00 84.75 186 THR A C 1
ATOM 1422 O O . THR A 1 186 ? -1.054 -0.314 -2.722 1.00 84.75 186 THR A O 1
ATOM 1425 N N . ALA A 1 187 ? -1.561 -0.956 -0.633 1.00 92.88 187 ALA A N 1
ATOM 1426 C CA . ALA A 1 187 ? -1.119 0.268 0.027 1.00 92.88 187 ALA A CA 1
ATOM 1427 C C . ALA A 1 187 ? -0.644 -0.015 1.460 1.00 92.88 187 ALA A C 1
ATOM 1429 O O . ALA A 1 187 ? -1.242 -0.798 2.188 1.00 92.88 187 ALA A O 1
ATOM 1430 N N . GLY A 1 188 ? 0.411 0.666 1.893 1.00 95.12 188 GLY A N 1
ATOM 1431 C CA . GLY A 1 188 ? 0.909 0.524 3.256 1.00 95.12 188 GLY A CA 1
ATOM 1432 C C . GLY A 1 188 ? -0.070 1.091 4.281 1.00 95.12 188 GLY A C 1
ATOM 1433 O O . GLY A 1 188 ? -0.797 2.045 3.994 1.00 95.12 188 GLY A O 1
ATOM 1434 N N . PHE A 1 189 ? -0.073 0.507 5.475 1.00 97.25 189 PHE A N 1
ATOM 1435 C CA . PHE A 1 189 ? -0.822 1.011 6.619 1.00 97.25 189 PHE A CA 1
ATOM 1436 C C . PHE A 1 189 ? -0.066 2.158 7.298 1.00 97.25 189 PHE A C 1
ATOM 1438 O O . PHE A 1 189 ? 1.135 2.054 7.549 1.00 97.25 189 PHE A O 1
ATOM 1445 N N . VAL A 1 190 ? -0.778 3.230 7.640 1.00 97.69 190 VAL A N 1
ATOM 1446 C CA . VAL A 1 190 ? -0.276 4.310 8.493 1.00 97.69 190 VAL A CA 1
ATOM 1447 C C . VAL A 1 190 ? -1.344 4.672 9.518 1.00 97.69 190 VAL A C 1
ATOM 1449 O O . VAL A 1 190 ? -2.435 5.089 9.145 1.00 97.69 190 VAL A O 1
ATOM 1452 N N . GLY A 1 191 ? -1.030 4.535 10.802 1.00 97.75 191 GLY A N 1
ATOM 1453 C CA . GLY A 1 191 ? -1.887 4.979 11.898 1.00 97.75 191 GLY A CA 1
ATOM 1454 C C . GLY A 1 191 ? -1.374 6.280 12.506 1.00 97.75 191 GLY A C 1
ATOM 1455 O O . GLY A 1 191 ? -0.170 6.448 12.693 1.00 97.75 191 GLY A O 1
ATOM 1456 N N . VAL A 1 192 ? -2.276 7.199 12.833 1.00 96.94 192 VAL A N 1
ATOM 1457 C CA . VAL A 1 192 ? -1.972 8.457 13.522 1.00 96.94 192 VAL A CA 1
ATOM 1458 C C . VAL A 1 192 ? -2.586 8.412 14.916 1.00 96.94 192 VAL A C 1
ATOM 1460 O O . VAL A 1 192 ? -3.770 8.104 15.056 1.00 96.94 192 VAL A O 1
ATOM 1463 N N . LYS A 1 193 ? -1.791 8.705 15.945 1.00 93.12 193 LYS A N 1
ATOM 1464 C CA . LYS A 1 193 ? -2.244 8.816 17.337 1.00 93.12 193 LYS A CA 1
ATOM 1465 C C . LYS A 1 193 ? -1.980 10.221 17.858 1.00 93.12 193 LYS A C 1
ATOM 1467 O O . LYS A 1 193 ? -0.891 10.761 17.664 1.00 93.12 193 LYS A O 1
ATOM 1472 N N . GLU A 1 194 ? -2.950 10.777 18.563 1.00 90.81 194 GLU A N 1
ATOM 1473 C CA . GLU A 1 194 ? -2.715 11.906 19.460 1.00 90.81 194 GLU A CA 1
ATOM 1474 C C . GLU A 1 194 ? -2.132 11.382 20.775 1.00 90.81 194 GLU A C 1
ATOM 1476 O O . GLU A 1 194 ? -2.548 10.338 21.286 1.00 90.81 194 GLU A O 1
ATOM 1481 N N . LYS A 1 195 ? -1.126 12.069 21.319 1.00 79.06 195 LYS A N 1
ATOM 1482 C CA . LYS A 1 195 ? -0.593 11.732 22.638 1.00 79.06 195 LYS A CA 1
ATOM 1483 C C . LYS A 1 195 ? -1.612 12.099 23.714 1.00 79.06 195 LYS A C 1
ATOM 1485 O O . LYS A 1 195 ? -2.292 13.116 23.625 1.00 79.06 195 LYS A O 1
ATOM 1490 N N . ALA A 1 196 ? -1.682 11.272 24.755 1.00 70.25 196 ALA A N 1
ATOM 1491 C CA . ALA A 1 196 ? -2.644 11.425 25.846 1.00 70.25 196 ALA A CA 1
ATOM 1492 C C . ALA A 1 196 ? -2.478 12.728 26.658 1.00 70.25 196 ALA A C 1
ATOM 1494 O O . ALA A 1 196 ? -3.406 13.127 27.355 1.00 70.25 196 ALA A O 1
ATOM 1495 N N . ASP A 1 197 ? -1.315 13.380 26.579 1.00 69.62 197 ASP A N 1
ATOM 1496 C CA . ASP A 1 197 ? -1.012 14.670 27.212 1.00 69.62 197 ASP A CA 1
ATOM 1497 C C . ASP A 1 197 ? -1.422 15.888 26.361 1.00 69.62 197 ASP A C 1
ATOM 1499 O O . ASP A 1 197 ? -1.311 17.019 26.826 1.00 69.62 197 ASP A O 1
ATOM 1503 N N . GLY A 1 198 ? -1.933 15.670 25.144 1.00 62.31 198 GLY A N 1
ATOM 1504 C CA . GLY A 1 198 ? -2.477 16.708 24.266 1.00 62.31 198 GLY A CA 1
ATOM 1505 C C . GLY A 1 198 ? -1.449 17.472 23.425 1.00 62.31 198 GLY A C 1
ATOM 1506 O O . GLY A 1 198 ? -1.858 18.233 22.553 1.00 62.31 198 GLY A O 1
ATOM 1507 N N . ASP A 1 199 ? -0.144 17.247 23.619 1.00 67.50 199 ASP A N 1
ATOM 1508 C CA . ASP A 1 199 ? 0.921 18.081 23.026 1.00 67.50 199 ASP A CA 1
ATOM 1509 C C . ASP A 1 199 ? 1.811 17.340 22.011 1.00 67.50 199 ASP A C 1
ATOM 1511 O O . ASP A 1 199 ? 2.955 17.711 21.730 1.00 67.50 199 ASP A O 1
ATOM 1515 N N . GLY A 1 200 ? 1.296 16.277 21.391 1.00 84.19 200 GLY A N 1
ATOM 1516 C CA . GLY A 1 200 ? 2.026 15.628 20.309 1.00 84.19 200 GLY A CA 1
ATOM 1517 C C . GLY A 1 200 ? 1.211 14.666 19.467 1.00 84.19 200 GLY A C 1
ATOM 1518 O O . GLY A 1 200 ? 0.200 14.117 19.889 1.00 84.19 200 GLY A O 1
ATOM 1519 N N . VAL A 1 201 ? 1.712 14.436 18.259 1.00 94.31 201 VAL A N 1
ATOM 1520 C CA . VAL A 1 201 ? 1.168 13.480 17.294 1.00 94.31 201 VAL A CA 1
ATOM 1521 C C . VAL A 1 201 ? 2.227 12.414 17.046 1.00 94.31 201 VAL A C 1
ATOM 1523 O O . VAL A 1 201 ? 3.419 12.729 16.977 1.00 94.31 201 VAL A O 1
ATOM 1526 N N . ALA A 1 202 ? 1.804 11.162 16.920 1.00 93.56 202 ALA A N 1
ATOM 1527 C CA . ALA A 1 202 ? 2.649 10.042 16.542 1.00 93.56 202 ALA A CA 1
ATOM 1528 C C . ALA A 1 202 ? 2.114 9.377 15.271 1.00 93.56 202 ALA A C 1
ATOM 1530 O O . ALA A 1 202 ? 0.912 9.151 15.135 1.00 93.56 202 ALA A O 1
ATOM 1531 N N . VAL A 1 203 ? 3.018 9.040 14.355 1.00 95.62 203 VAL A N 1
ATOM 1532 C CA . VAL A 1 203 ? 2.729 8.240 13.165 1.00 95.62 203 VAL A CA 1
ATOM 1533 C C . VAL A 1 203 ? 3.338 6.862 13.352 1.00 95.62 203 VAL A C 1
ATOM 1535 O O . VAL A 1 203 ? 4.545 6.732 13.536 1.00 95.62 203 VAL A O 1
ATOM 1538 N N . VAL A 1 204 ? 2.496 5.838 13.287 1.00 95.38 204 VAL A N 1
ATOM 1539 C CA . VAL A 1 204 ? 2.852 4.448 13.564 1.00 95.38 204 VAL A CA 1
ATOM 1540 C C . VAL A 1 204 ? 2.618 3.608 12.318 1.00 95.38 204 VAL A C 1
ATOM 1542 O O . VAL A 1 204 ? 1.546 3.662 11.711 1.00 95.38 204 VAL A O 1
ATOM 1545 N N . VAL A 1 205 ? 3.611 2.807 11.946 1.00 95.38 205 VAL A N 1
ATOM 1546 C CA . VAL A 1 205 ? 3.524 1.881 10.813 1.00 95.38 205 VAL A CA 1
ATOM 1547 C C . VAL A 1 205 ? 4.055 0.504 11.219 1.00 95.38 205 VAL A C 1
ATOM 1549 O O . VAL A 1 205 ? 4.960 0.422 12.058 1.00 95.38 205 VAL A O 1
ATOM 1552 N N . PRO A 1 206 ? 3.519 -0.585 10.651 1.00 92.75 206 PRO A N 1
ATOM 1553 C CA . PRO A 1 206 ? 4.071 -1.912 10.863 1.00 92.75 206 PRO A CA 1
ATOM 1554 C C . PRO A 1 206 ? 5.384 -2.079 10.090 1.00 92.75 206 PRO A C 1
ATOM 1556 O O . PRO A 1 206 ? 5.579 -1.480 9.031 1.00 92.75 206 PRO A O 1
ATOM 1559 N N . ASP A 1 207 ? 6.271 -2.908 10.629 1.00 87.69 207 ASP A N 1
ATOM 1560 C CA . ASP A 1 207 ? 7.556 -3.286 10.034 1.00 87.69 207 ASP A CA 1
ATOM 1561 C C . ASP A 1 207 ? 7.675 -4.821 10.024 1.00 87.69 207 ASP A C 1
ATOM 1563 O O . ASP A 1 207 ? 8.509 -5.427 10.698 1.00 87.69 207 ASP A O 1
ATOM 1567 N N . SER A 1 208 ? 6.724 -5.455 9.328 1.00 85.38 208 SER A N 1
ATOM 1568 C CA . SER A 1 208 ? 6.663 -6.906 9.119 1.00 85.38 208 SER A CA 1
ATOM 1569 C C . SER A 1 208 ? 7.442 -7.286 7.859 1.00 85.38 208 SER A C 1
ATOM 1571 O O . SER A 1 208 ? 7.332 -6.625 6.825 1.00 85.38 208 SER A O 1
ATOM 1573 N N . GLY A 1 209 ? 8.156 -8.416 7.902 1.00 84.88 209 GLY A N 1
ATOM 1574 C CA . GLY A 1 209 ? 8.819 -9.000 6.727 1.00 84.88 209 GLY A CA 1
ATOM 1575 C C . GLY A 1 209 ? 7.854 -9.439 5.614 1.00 84.88 209 GLY A C 1
ATOM 1576 O O . GLY A 1 209 ? 8.295 -9.742 4.504 1.00 84.88 209 GLY A O 1
ATOM 1577 N N . ASN A 1 210 ? 6.545 -9.440 5.887 1.00 87.62 210 ASN A N 1
ATOM 1578 C CA . ASN A 1 210 ? 5.498 -9.677 4.900 1.00 87.62 210 ASN A CA 1
ATOM 1579 C C . ASN A 1 210 ? 4.839 -8.384 4.417 1.00 87.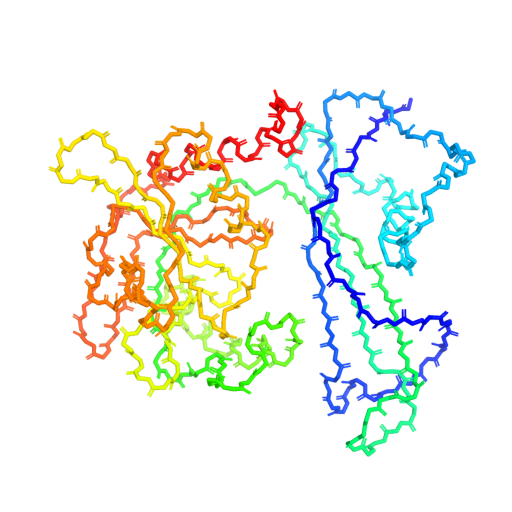62 210 ASN A C 1
ATOM 1581 O O . ASN A 1 210 ? 3.819 -8.479 3.756 1.00 87.62 210 ASN A O 1
ATOM 1585 N N . VAL A 1 211 ? 5.350 -7.195 4.721 1.00 89.38 211 VAL A N 1
ATOM 1586 C CA . VAL A 1 211 ? 4.819 -5.928 4.191 1.00 89.38 211 VAL A CA 1
ATOM 1587 C C . VAL A 1 211 ? 5.800 -5.367 3.170 1.00 89.38 211 VAL A C 1
ATOM 1589 O O . VAL A 1 211 ? 7.016 -5.497 3.315 1.00 89.38 211 VAL A O 1
ATOM 1592 N N . VAL A 1 212 ? 5.288 -4.761 2.100 1.00 88.94 212 VAL A N 1
ATOM 1593 C CA . VAL A 1 212 ? 6.145 -4.101 1.104 1.00 88.94 212 VAL A CA 1
ATOM 1594 C C . VAL A 1 212 ? 6.795 -2.861 1.730 1.00 88.94 212 VAL A C 1
ATOM 1596 O O . VAL A 1 212 ? 6.075 -2.008 2.255 1.00 88.94 212 VAL A O 1
ATOM 1599 N N . ASP A 1 213 ? 8.124 -2.687 1.610 1.00 85.19 213 ASP A N 1
ATOM 1600 C CA . ASP A 1 213 ? 8.801 -1.437 2.023 1.00 85.19 213 ASP A CA 1
ATOM 1601 C C . ASP A 1 213 ? 8.393 -0.277 1.100 1.00 85.19 213 ASP A C 1
ATOM 1603 O O . ASP A 1 213 ? 9.020 0.059 0.091 1.00 85.19 213 ASP A O 1
ATOM 1607 N N . SER A 1 214 ? 7.246 0.309 1.420 1.00 88.38 214 SER A N 1
ATOM 1608 C CA . SER A 1 214 ? 6.604 1.334 0.618 1.00 88.38 214 SER A CA 1
ATOM 1609 C C . SER A 1 214 ? 7.378 2.644 0.704 1.00 88.38 214 SER A C 1
ATOM 1611 O O . SER A 1 214 ? 7.456 3.279 1.760 1.00 88.38 214 SER A O 1
ATOM 1613 N N . VAL A 1 215 ? 7.863 3.121 -0.446 1.00 88.94 215 VAL A N 1
ATOM 1614 C CA . VAL A 1 215 ? 8.492 4.445 -0.543 1.00 88.94 215 VAL A CA 1
ATOM 1615 C C . VAL A 1 215 ? 7.533 5.540 -0.077 1.00 88.94 215 VAL A C 1
ATOM 1617 O O . VAL A 1 215 ? 7.950 6.476 0.594 1.00 88.94 215 VAL A O 1
ATOM 1620 N N . THR A 1 216 ? 6.233 5.412 -0.368 1.00 90.81 216 THR A N 1
ATOM 1621 C CA . THR A 1 216 ? 5.228 6.383 0.084 1.00 90.81 216 THR A CA 1
ATOM 1622 C C . THR A 1 216 ? 5.123 6.413 1.604 1.00 90.81 216 THR A C 1
ATOM 1624 O O . THR A 1 216 ? 5.100 7.497 2.177 1.00 90.81 216 THR A O 1
ATOM 1627 N N . VAL A 1 217 ? 5.127 5.253 2.269 1.00 93.62 217 VAL A N 1
ATOM 1628 C CA . VAL A 1 217 ? 5.133 5.191 3.740 1.00 93.62 217 VAL A CA 1
ATOM 1629 C C . VAL A 1 217 ? 6.408 5.823 4.299 1.00 93.62 217 VAL A C 1
ATOM 1631 O O . VAL A 1 217 ? 6.323 6.653 5.201 1.00 93.62 217 VAL A O 1
ATOM 1634 N N . ARG A 1 218 ? 7.580 5.529 3.718 1.00 92.00 218 ARG A N 1
ATOM 1635 C CA . ARG A 1 218 ? 8.847 6.176 4.106 1.00 92.00 218 ARG A CA 1
ATOM 1636 C C . ARG A 1 218 ? 8.796 7.697 3.965 1.00 92.00 218 ARG A C 1
ATOM 1638 O O . ARG A 1 218 ? 9.233 8.403 4.870 1.00 92.00 218 ARG A O 1
ATOM 1645 N N . CYS A 1 219 ? 8.227 8.208 2.874 1.00 92.06 219 CYS A N 1
ATOM 1646 C CA . CYS A 1 219 ? 8.024 9.643 2.688 1.00 92.06 219 CYS A CA 1
ATOM 1647 C C . CYS A 1 219 ? 7.088 10.234 3.749 1.00 92.06 219 CYS A C 1
ATOM 1649 O O . CYS A 1 219 ? 7.377 11.304 4.272 1.00 92.06 219 CYS A O 1
ATOM 1651 N N . ILE A 1 220 ? 5.997 9.546 4.094 1.00 94.31 220 ILE A N 1
ATOM 1652 C CA . ILE A 1 220 ? 5.059 9.999 5.131 1.00 94.31 220 ILE A CA 1
ATOM 1653 C C . ILE A 1 220 ? 5.740 10.078 6.500 1.00 94.31 220 ILE A C 1
ATOM 1655 O O . ILE A 1 220 ? 5.581 11.084 7.187 1.00 94.31 220 ILE A O 1
ATOM 1659 N N . LEU A 1 221 ? 6.552 9.081 6.870 1.00 94.25 221 LEU A N 1
ATOM 1660 C CA . LEU A 1 221 ? 7.344 9.124 8.104 1.00 94.25 221 LEU A CA 1
ATOM 1661 C C . LEU A 1 221 ? 8.331 10.301 8.103 1.00 94.25 221 LEU A C 1
ATOM 1663 O O . LEU A 1 221 ? 8.423 11.025 9.088 1.00 94.25 221 L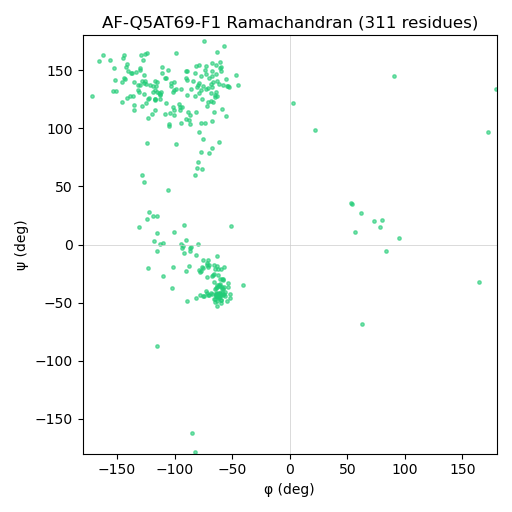EU A O 1
ATOM 1667 N N . ALA A 1 222 ? 9.034 10.538 6.992 1.00 92.88 222 ALA A N 1
ATOM 1668 C CA . ALA A 1 222 ? 9.958 11.668 6.882 1.00 92.88 222 ALA A CA 1
ATOM 1669 C C . ALA A 1 222 ? 9.238 13.025 7.014 1.00 92.88 222 ALA A C 1
ATOM 1671 O O . ALA A 1 222 ? 9.705 13.912 7.729 1.00 92.88 222 ALA A O 1
ATOM 1672 N N . VAL A 1 223 ? 8.074 13.173 6.371 1.00 93.50 223 VAL A N 1
ATOM 1673 C CA . VAL A 1 223 ? 7.231 14.373 6.481 1.00 93.50 223 VAL A CA 1
ATOM 1674 C C . VAL A 1 223 ? 6.744 14.569 7.918 1.00 93.50 223 VAL A C 1
ATOM 1676 O O . VAL A 1 223 ? 6.842 15.676 8.441 1.00 93.50 223 VAL A O 1
ATOM 1679 N N . ALA A 1 224 ? 6.275 13.507 8.577 1.00 94.19 224 ALA A N 1
ATOM 1680 C CA . ALA A 1 224 ? 5.830 13.554 9.967 1.00 94.19 224 ALA A CA 1
ATOM 1681 C C . ALA A 1 224 ? 6.960 13.995 10.913 1.00 94.19 224 ALA A C 1
ATOM 1683 O O . ALA A 1 224 ? 6.780 14.932 11.690 1.00 94.19 224 ALA A O 1
ATOM 1684 N N . ALA A 1 225 ? 8.150 13.403 10.783 1.00 93.38 225 ALA A N 1
ATOM 1685 C CA . ALA A 1 225 ? 9.317 13.782 11.578 1.00 93.38 225 ALA A CA 1
ATOM 1686 C C . ALA A 1 225 ? 9.692 15.264 11.386 1.00 93.38 225 ALA A C 1
ATOM 1688 O O . ALA A 1 225 ? 9.954 15.971 12.358 1.00 93.38 225 ALA A O 1
ATOM 1689 N N . ARG A 1 226 ? 9.641 15.777 10.147 1.00 91.25 226 ARG A N 1
ATOM 1690 C CA . ARG A 1 226 ? 9.904 17.198 9.846 1.00 91.25 226 ARG A CA 1
ATOM 1691 C C . ARG A 1 226 ? 8.851 18.144 10.434 1.00 91.25 226 ARG A C 1
ATOM 1693 O O . ARG A 1 226 ? 9.159 19.298 10.712 1.00 91.25 226 ARG A O 1
ATOM 1700 N N . MET A 1 227 ? 7.627 17.667 10.654 1.00 91.56 227 MET A N 1
ATOM 1701 C CA . MET A 1 227 ? 6.578 18.406 11.368 1.00 91.56 227 MET A CA 1
ATOM 1702 C C . MET A 1 227 ? 6.731 18.360 12.896 1.00 91.56 227 MET A C 1
ATOM 1704 O O . MET A 1 227 ? 5.891 18.926 13.595 1.00 91.56 227 MET A O 1
ATOM 1708 N N . GLY A 1 228 ? 7.762 17.688 13.417 1.00 92.25 228 GLY A N 1
ATOM 1709 C CA . GLY A 1 228 ? 7.962 17.478 14.851 1.00 92.25 228 GLY A CA 1
ATOM 1710 C C . GLY A 1 228 ? 7.093 16.362 15.439 1.00 92.25 228 GLY A C 1
ATOM 1711 O O . GLY A 1 228 ? 6.946 16.286 16.656 1.00 92.25 228 GLY A O 1
ATOM 1712 N N . TRP A 1 229 ? 6.490 15.509 14.605 1.00 93.31 229 TRP A N 1
ATOM 1713 C CA . TRP A 1 229 ? 5.700 14.370 15.074 1.00 93.31 229 TRP A CA 1
ATOM 1714 C C . TRP A 1 229 ? 6.609 13.188 15.407 1.00 93.31 229 TRP A C 1
ATOM 1716 O O . TRP A 1 229 ? 7.637 12.971 14.762 1.00 93.31 229 TRP A O 1
ATOM 1726 N N . ALA A 1 230 ? 6.210 12.395 16.400 1.00 92.75 230 ALA A N 1
ATOM 1727 C CA . ALA A 1 230 ? 6.875 11.133 16.684 1.00 92.75 230 ALA A CA 1
ATOM 1728 C C . ALA A 1 230 ? 6.629 10.147 15.532 1.00 92.75 230 ALA A C 1
ATOM 1730 O O . ALA A 1 230 ? 5.554 10.130 14.930 1.00 92.75 230 ALA A O 1
ATOM 1731 N N . VAL A 1 231 ? 7.623 9.317 15.231 1.00 92.56 231 VAL A N 1
ATOM 1732 C CA . VAL A 1 231 ? 7.533 8.288 14.193 1.00 92.56 231 VAL A CA 1
ATOM 1733 C C . VAL A 1 231 ? 7.910 6.939 14.781 1.00 92.56 231 VAL A C 1
ATOM 1735 O O . VAL A 1 231 ? 8.949 6.802 15.422 1.00 92.56 231 VAL A O 1
ATOM 1738 N N . GLU A 1 232 ? 7.063 5.942 14.561 1.00 90.94 232 GLU A N 1
ATOM 1739 C CA . GLU A 1 232 ? 7.222 4.597 15.102 1.00 90.94 232 GLU A CA 1
ATOM 1740 C C . GLU A 1 232 ? 7.118 3.569 13.975 1.00 90.94 232 GLU A C 1
ATOM 1742 O O . GLU A 1 232 ? 6.084 3.445 13.315 1.00 90.94 232 GLU A O 1
ATOM 1747 N N . ARG A 1 233 ? 8.190 2.800 13.777 1.00 90.00 233 ARG A N 1
ATOM 1748 C CA . ARG A 1 233 ? 8.173 1.562 12.992 1.00 90.00 233 ARG A CA 1
ATOM 1749 C C . ARG A 1 233 ? 8.125 0.391 13.962 1.00 90.00 233 ARG A C 1
ATOM 1751 O O . ARG A 1 233 ? 9.022 0.255 14.792 1.00 90.00 233 ARG A O 1
ATOM 1758 N N . ARG A 1 234 ? 7.060 -0.409 13.902 1.00 84.62 234 ARG A N 1
ATOM 1759 C CA . ARG A 1 234 ? 6.814 -1.488 14.867 1.00 84.62 234 ARG A CA 1
ATOM 1760 C C . ARG A 1 234 ? 7.107 -2.848 14.259 1.00 84.62 234 ARG A C 1
ATOM 1762 O O . ARG A 1 234 ? 6.316 -3.361 13.467 1.00 84.62 234 ARG A O 1
ATOM 1769 N N . VAL A 1 235 ? 8.252 -3.395 14.651 1.00 75.75 235 VAL A N 1
ATOM 1770 C CA . VAL A 1 235 ? 8.757 -4.703 14.228 1.00 75.75 235 VAL A CA 1
ATOM 1771 C C . VAL A 1 235 ? 8.074 -5.850 14.977 1.00 75.75 235 VAL A C 1
ATOM 1773 O O . VAL A 1 235 ? 7.614 -5.699 16.110 1.00 75.75 235 VAL A O 1
ATOM 1776 N N . THR A 1 236 ? 8.043 -7.019 14.342 1.00 57.34 236 THR A N 1
ATOM 1777 C CA . THR A 1 236 ? 7.504 -8.267 14.908 1.00 57.34 236 THR A CA 1
ATOM 1778 C C . THR A 1 236 ? 8.401 -8.858 16.014 1.00 57.34 236 THR A C 1
ATOM 1780 O O . THR A 1 236 ? 7.932 -9.653 16.825 1.00 57.34 236 THR A O 1
ATOM 1783 N N . GLU A 1 237 ? 9.675 -8.450 16.121 1.00 50.44 237 GLU A N 1
ATOM 1784 C CA . GLU A 1 237 ? 10.587 -8.929 17.171 1.00 50.44 237 GLU A CA 1
ATOM 1785 C C . GLU A 1 237 ? 10.710 -7.960 18.354 1.00 50.44 237 GLU A C 1
ATOM 1787 O O . GLU A 1 237 ? 10.951 -6.764 18.198 1.00 50.44 237 GLU A O 1
ATOM 1792 N N . MET A 1 238 ? 10.626 -8.510 19.569 1.00 41.38 238 MET A N 1
ATOM 1793 C CA . MET A 1 238 ? 10.982 -7.818 20.806 1.00 41.38 238 MET A CA 1
ATOM 1794 C C . MET A 1 238 ? 12.509 -7.635 20.854 1.00 41.38 238 MET A C 1
ATOM 1796 O O . MET A 1 238 ? 13.226 -8.394 21.503 1.00 41.38 238 MET A O 1
ATOM 1800 N N . VAL A 1 239 ? 13.038 -6.650 20.130 1.00 39.81 239 VAL A N 1
ATOM 1801 C CA . VAL A 1 239 ? 14.440 -6.256 20.288 1.00 39.81 239 VAL A CA 1
ATOM 1802 C C . VAL A 1 239 ? 14.560 -5.516 21.618 1.00 39.81 239 VAL A C 1
ATOM 1804 O O . VAL A 1 239 ? 13.749 -4.646 21.932 1.00 39.81 239 VAL A O 1
ATOM 1807 N N . LEU A 1 240 ? 15.583 -5.890 22.387 1.00 37.28 240 LEU A N 1
ATOM 1808 C CA . LEU A 1 240 ? 15.993 -5.469 23.740 1.00 37.28 240 LEU A CA 1
ATOM 1809 C C . LEU A 1 240 ? 16.112 -3.942 24.000 1.00 37.28 240 LEU A C 1
ATOM 1811 O O . LEU A 1 240 ? 16.729 -3.526 24.974 1.00 37.28 240 LEU A O 1
ATOM 1815 N N . THR A 1 241 ? 15.547 -3.091 23.147 1.00 39.81 241 THR A N 1
ATOM 1816 C CA . THR A 1 241 ? 15.708 -1.632 23.111 1.00 39.81 241 THR A CA 1
ATOM 1817 C C . THR A 1 241 ? 14.421 -0.850 23.407 1.00 39.81 241 THR A C 1
ATOM 1819 O O . THR A 1 241 ? 14.408 0.365 23.242 1.00 39.81 241 THR A O 1
ATOM 1822 N N . GLY A 1 242 ? 13.343 -1.503 23.862 1.00 39.84 242 GLY A N 1
ATOM 1823 C CA . GLY A 1 242 ? 12.112 -0.812 24.282 1.00 39.84 242 GLY A CA 1
ATOM 1824 C C . GLY A 1 242 ? 11.177 -0.391 23.140 1.00 39.84 242 GLY A C 1
ATOM 1825 O O . GLY A 1 242 ? 10.350 0.497 23.330 1.00 39.84 242 GLY A O 1
ATOM 1826 N N . HIS A 1 243 ? 11.286 -1.018 21.964 1.00 46.59 243 HIS A N 1
ATOM 1827 C CA . HIS A 1 243 ? 10.327 -0.814 20.876 1.00 46.59 243 HIS A CA 1
ATOM 1828 C C . HIS A 1 243 ? 8.980 -1.468 21.223 1.00 46.59 243 HIS A C 1
ATOM 1830 O O . HIS A 1 243 ? 8.931 -2.607 21.690 1.00 46.59 243 HIS A O 1
ATOM 1836 N N . LEU A 1 244 ? 7.883 -0.742 20.992 1.00 55.56 244 LEU A N 1
ATOM 1837 C CA . LEU A 1 244 ? 6.529 -1.290 21.061 1.00 55.56 244 LEU A CA 1
ATOM 1838 C C . LEU A 1 244 ? 6.404 -2.370 19.974 1.00 55.56 244 LEU A C 1
ATOM 1840 O O . LEU A 1 244 ? 6.744 -2.108 18.820 1.00 55.56 244 LEU A O 1
ATOM 1844 N N . GLY A 1 245 ? 5.964 -3.576 20.346 1.00 68.94 245 GLY A N 1
ATOM 1845 C CA . GLY A 1 245 ? 5.769 -4.684 19.401 1.00 68.94 245 GLY A CA 1
ATOM 1846 C C . GLY A 1 245 ? 4.801 -4.328 18.266 1.00 68.94 245 GLY A C 1
ATOM 1847 O O . GLY A 1 245 ? 4.162 -3.274 18.300 1.00 68.94 245 GLY A O 1
ATOM 1848 N N . GLN A 1 246 ? 4.693 -5.192 17.253 1.00 86.75 246 GLN A N 1
ATOM 1849 C CA . GLN A 1 246 ? 3.828 -4.959 16.091 1.00 86.75 246 GLN A CA 1
ATOM 1850 C C . GLN A 1 246 ? 2.417 -4.483 16.494 1.00 86.75 246 GLN A C 1
ATOM 1852 O O . GLN A 1 246 ? 1.874 -4.884 17.525 1.00 86.75 246 GLN A O 1
ATOM 1857 N N . ILE A 1 247 ? 1.826 -3.617 15.663 1.00 93.44 247 ILE A N 1
ATOM 1858 C CA . ILE A 1 247 ? 0.490 -3.047 15.865 1.00 93.44 247 ILE A CA 1
ATOM 1859 C C . ILE A 1 247 ? -0.531 -4.178 16.020 1.00 93.44 247 ILE A C 1
ATOM 1861 O O . ILE A 1 247 ? -0.843 -4.877 15.053 1.00 93.44 247 ILE A O 1
ATOM 1865 N N . LYS A 1 248 ? -1.074 -4.343 17.227 1.00 94.88 248 LYS A N 1
ATOM 1866 C CA . LYS A 1 248 ? -2.117 -5.344 17.470 1.00 94.88 248 LYS A CA 1
ATOM 1867 C C . LYS A 1 248 ? -3.439 -4.904 16.858 1.00 94.88 248 LYS A C 1
ATOM 1869 O O . LYS A 1 248 ? -3.727 -3.713 16.747 1.00 94.88 248 LYS A O 1
ATOM 1874 N N . TYR A 1 249 ? -4.278 -5.871 16.513 1.00 96.31 249 TYR A N 1
ATOM 1875 C CA . TYR A 1 249 ? -5.641 -5.624 16.058 1.00 96.31 249 TYR A CA 1
ATOM 1876 C C . TYR A 1 249 ? -6.411 -4.713 17.031 1.00 96.31 249 TYR A C 1
ATOM 1878 O O . TYR A 1 249 ? -7.098 -3.789 16.606 1.00 96.31 249 TYR A O 1
ATOM 1886 N N . GLU A 1 250 ? -6.275 -4.934 18.339 1.00 95.62 250 GLU A N 1
ATOM 1887 C CA . GLU A 1 250 ? -6.976 -4.161 19.370 1.00 95.62 250 GLU A CA 1
ATOM 1888 C C . GLU A 1 250 ? -6.525 -2.691 19.398 1.00 95.62 250 GLU A C 1
ATOM 1890 O O . GLU A 1 250 ? -7.301 -1.808 19.767 1.00 95.62 250 GLU A O 1
ATOM 1895 N N . GLU A 1 251 ? -5.303 -2.399 18.940 1.00 95.12 251 GLU A N 1
ATOM 1896 C CA . GLU A 1 251 ? -4.803 -1.029 18.835 1.00 95.12 251 GLU A CA 1
ATOM 1897 C C . GLU A 1 251 ? -5.473 -0.227 17.721 1.00 95.12 251 GLU A C 1
ATOM 1899 O O . GLU A 1 251 ? -5.359 1.000 17.730 1.00 95.12 251 GLU A O 1
ATOM 1904 N N . LEU A 1 252 ? -6.212 -0.866 16.804 1.00 97.31 252 LEU A N 1
ATOM 1905 C CA . LEU A 1 252 ? -6.994 -0.161 15.788 1.00 97.31 252 LEU A CA 1
ATOM 1906 C C . LEU A 1 252 ? -7.941 0.873 16.412 1.00 97.31 252 LEU A C 1
ATOM 1908 O O . LEU A 1 252 ? -8.126 1.934 15.827 1.00 97.31 252 LEU A O 1
ATOM 1912 N N . ALA A 1 253 ? -8.479 0.617 17.610 1.00 96.38 253 ALA A N 1
ATOM 1913 C CA . ALA A 1 253 ? -9.335 1.562 18.334 1.00 96.38 253 ALA A CA 1
ATOM 1914 C C . ALA A 1 253 ? -8.595 2.793 18.886 1.00 96.38 253 ALA A C 1
ATOM 1916 O O . ALA A 1 253 ? -9.234 3.776 19.245 1.00 96.38 253 ALA A O 1
ATOM 1917 N N . SER A 1 254 ? -7.266 2.732 18.998 1.00 94.44 254 SER A N 1
ATOM 1918 C CA . SER A 1 254 ? -6.452 3.788 19.617 1.00 94.44 254 SER A CA 1
ATOM 1919 C C . SER A 1 254 ? -5.940 4.841 18.632 1.00 94.44 254 SER A C 1
ATOM 1921 O O . SER A 1 254 ? -5.318 5.812 19.055 1.00 94.44 254 SER A O 1
ATOM 1923 N N . PHE A 1 255 ? -6.142 4.637 17.329 1.00 96.38 255 PHE A N 1
ATOM 1924 C CA . PHE A 1 255 ? -5.740 5.599 16.306 1.00 96.38 255 PHE A CA 1
ATOM 1925 C C . PHE A 1 255 ? -6.820 6.660 16.105 1.00 96.38 255 PHE A C 1
ATOM 1927 O O . PHE A 1 255 ? -7.991 6.327 15.944 1.00 96.38 255 PHE A O 1
ATOM 1934 N N . SER A 1 256 ? -6.405 7.925 16.054 1.00 95.50 256 SER A N 1
ATOM 1935 C CA . SER A 1 256 ? -7.269 9.054 15.698 1.00 95.50 256 SER A CA 1
ATOM 1936 C C . SER A 1 256 ? -7.588 9.045 14.200 1.00 95.50 256 SER A C 1
ATOM 1938 O O . SER A 1 256 ? -8.721 9.287 13.798 1.00 95.50 256 SER A O 1
ATOM 1940 N N . GLU A 1 257 ? -6.600 8.716 13.361 1.00 96.62 257 GLU A N 1
ATOM 1941 C CA . GLU A 1 257 ? -6.774 8.538 11.917 1.00 96.62 257 GLU A CA 1
ATOM 1942 C C . GLU A 1 257 ? -5.996 7.313 11.426 1.00 96.62 257 GLU A C 1
ATOM 1944 O O . GLU A 1 257 ? -4.911 7.010 11.924 1.00 96.62 257 GLU A O 1
ATOM 1949 N N . ILE A 1 258 ? -6.517 6.629 10.405 1.00 97.88 258 ILE A N 1
ATOM 1950 C CA . ILE A 1 258 ? -5.795 5.578 9.680 1.00 97.88 258 ILE A CA 1
ATOM 1951 C C . ILE A 1 258 ? -5.784 5.915 8.197 1.00 97.88 258 ILE A C 1
ATOM 1953 O O . ILE A 1 258 ? -6.791 6.348 7.637 1.00 97.88 258 ILE A O 1
ATOM 1957 N N . LEU A 1 259 ? -4.638 5.700 7.559 1.00 96.94 259 LEU A N 1
ATOM 1958 C CA . LEU A 1 259 ? -4.383 6.008 6.163 1.00 96.94 259 LEU A CA 1
ATOM 1959 C C . LEU A 1 259 ? -3.860 4.762 5.441 1.00 96.94 259 LEU A C 1
ATOM 1961 O O . LEU A 1 259 ? -2.992 4.046 5.944 1.00 96.94 259 LEU A O 1
ATOM 1965 N N . ALA A 1 260 ? -4.344 4.550 4.224 1.00 95.94 260 ALA A N 1
ATOM 1966 C CA . ALA A 1 260 ? -3.724 3.681 3.241 1.00 95.94 260 ALA A CA 1
ATOM 1967 C C . ALA A 1 260 ? -2.833 4.528 2.319 1.00 95.94 260 ALA A C 1
ATOM 1969 O O . ALA A 1 260 ? -3.309 5.427 1.620 1.00 95.94 260 ALA A O 1
ATOM 1970 N N . CYS A 1 261 ? -1.531 4.248 2.309 1.00 93.88 261 CYS A N 1
ATOM 1971 C CA . CYS A 1 261 ? -0.529 5.053 1.612 1.00 93.88 261 CYS A CA 1
ATOM 1972 C C . CYS A 1 261 ? 0.166 4.251 0.507 1.00 93.88 261 CYS A C 1
ATOM 1974 O O . CYS A 1 261 ? 0.771 3.206 0.750 1.00 93.88 261 CYS A O 1
ATOM 1976 N N . GLY A 1 262 ? 0.138 4.752 -0.726 1.00 89.75 262 GLY A N 1
ATOM 1977 C CA . GLY A 1 262 ? 0.771 4.072 -1.855 1.00 89.75 262 GLY A CA 1
ATOM 1978 C C . GLY A 1 262 ? 0.997 4.985 -3.047 1.00 89.75 262 GLY A C 1
ATOM 1979 O O . GLY A 1 262 ? 0.376 6.043 -3.151 1.00 89.75 262 GLY A O 1
ATOM 1980 N N . THR A 1 263 ? 1.862 4.558 -3.972 1.00 84.88 263 THR A N 1
ATOM 1981 C CA . THR A 1 263 ? 2.315 5.408 -5.077 1.00 84.88 263 THR A CA 1
ATOM 1982 C C . THR A 1 263 ? 1.151 6.025 -5.832 1.00 84.88 263 THR A C 1
ATOM 1984 O O . THR A 1 263 ? 1.198 7.219 -6.050 1.00 84.88 263 THR A O 1
ATOM 1987 N N . ALA A 1 264 ? 0.100 5.286 -6.200 1.00 79.62 264 ALA A N 1
ATOM 1988 C CA . ALA A 1 264 ? -0.963 5.803 -7.070 1.00 79.62 264 ALA A CA 1
ATOM 1989 C C . ALA A 1 264 ? -1.745 6.988 -6.462 1.00 79.62 264 ALA A C 1
ATOM 1991 O O . ALA A 1 264 ? -1.864 8.030 -7.105 1.00 79.62 264 ALA A O 1
ATOM 1992 N N . VAL A 1 265 ? -2.203 6.875 -5.211 1.00 73.31 265 VAL A N 1
ATOM 1993 C CA . VAL A 1 265 ? -3.134 7.845 -4.587 1.00 73.31 265 VAL A CA 1
ATOM 1994 C C . VAL A 1 265 ? -2.487 8.630 -3.432 1.00 73.31 265 VAL A C 1
ATOM 1996 O O . VAL A 1 265 ? -3.086 9.540 -2.880 1.00 73.31 265 VAL A O 1
ATOM 1999 N N . THR A 1 266 ? -1.210 8.369 -3.134 1.00 84.56 266 THR A N 1
ATOM 2000 C CA . THR A 1 266 ? -0.403 9.000 -2.075 1.00 84.56 266 THR A CA 1
ATOM 2001 C C . T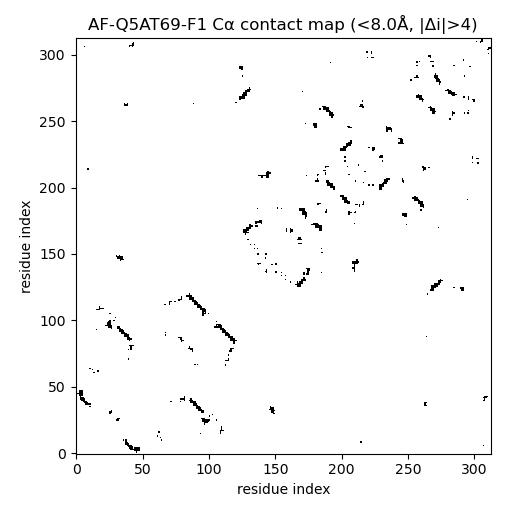HR A 1 266 ? -0.943 8.731 -0.664 1.00 84.56 266 THR A C 1
ATOM 2003 O O . THR A 1 266 ? -0.305 7.985 0.074 1.00 84.56 266 THR A O 1
ATOM 2006 N N . VAL A 1 267 ? -2.110 9.274 -0.305 1.00 91.06 267 VAL A N 1
ATOM 2007 C CA . VAL A 1 267 ? -2.790 9.096 0.990 1.00 91.06 267 VAL A CA 1
ATOM 2008 C C . VAL A 1 267 ? -4.281 8.857 0.752 1.00 91.06 267 VAL A C 1
ATOM 2010 O O . VAL A 1 267 ? -4.937 9.655 0.086 1.00 91.06 267 VAL A O 1
ATOM 2013 N N . ILE A 1 268 ? -4.823 7.788 1.335 1.00 92.75 268 ILE A N 1
ATOM 2014 C CA . ILE A 1 268 ? -6.254 7.470 1.366 1.00 92.75 268 ILE A CA 1
ATOM 2015 C C . ILE A 1 268 ? -6.691 7.329 2.839 1.00 92.75 268 ILE A C 1
ATOM 2017 O O . ILE A 1 268 ? -6.325 6.347 3.478 1.00 92.75 268 ILE A O 1
ATOM 2021 N N . PRO A 1 269 ? -7.468 8.265 3.401 1.00 94.75 269 PRO A N 1
ATOM 2022 C CA . PRO A 1 269 ? -8.080 8.172 4.709 1.00 94.75 269 PRO A CA 1
ATOM 2023 C C . PRO A 1 269 ? -9.024 6.987 4.763 1.00 94.75 269 PRO A C 1
ATOM 2025 O O . PRO A 1 269 ? -9.815 6.738 3.849 1.00 94.75 269 PRO A O 1
ATOM 2028 N N . ILE A 1 270 ? -8.967 6.289 5.880 1.00 96.56 270 ILE A N 1
ATOM 2029 C CA . ILE A 1 270 ? -9.846 5.182 6.186 1.00 96.56 270 ILE A CA 1
ATOM 2030 C C . ILE A 1 270 ? -10.913 5.705 7.126 1.00 96.56 270 ILE A C 1
ATOM 2032 O O . ILE A 1 270 ? -10.641 6.134 8.242 1.00 96.56 270 ILE A O 1
ATOM 2036 N N . LYS A 1 271 ? -12.148 5.680 6.640 1.00 95.81 271 LYS A N 1
ATOM 2037 C CA . LYS A 1 271 ? -13.326 6.091 7.394 1.00 95.81 271 LYS A CA 1
ATOM 2038 C C . LYS A 1 271 ? -13.644 5.092 8.496 1.00 95.81 271 LYS A C 1
ATOM 2040 O O . LYS A 1 271 ? -13.961 5.476 9.619 1.00 95.81 271 LYS A O 1
ATOM 2045 N N . SER A 1 272 ? -13.573 3.807 8.164 1.00 97.38 272 SER A N 1
ATOM 2046 C CA . SER A 1 272 ? -13.813 2.735 9.117 1.00 97.38 272 SER A CA 1
ATOM 2047 C C . SER A 1 272 ? -13.141 1.436 8.697 1.00 97.38 272 SER A C 1
ATOM 2049 O O . SER A 1 272 ? -12.863 1.231 7.515 1.00 97.38 272 SER A O 1
ATOM 2051 N N . ILE A 1 273 ? -12.915 0.548 9.662 1.00 98.50 273 ILE A N 1
ATOM 2052 C CA . ILE A 1 273 ? -12.423 -0.814 9.444 1.00 98.50 273 ILE A CA 1
ATOM 2053 C C . ILE A 1 273 ? -13.411 -1.781 10.092 1.00 98.50 273 ILE A C 1
ATOM 2055 O O . ILE A 1 273 ? -13.659 -1.705 11.293 1.00 98.50 273 ILE A O 1
ATOM 2059 N N . THR A 1 274 ? -13.975 -2.697 9.306 1.00 98.56 274 THR A N 1
ATOM 2060 C CA . THR A 1 274 ? -14.902 -3.731 9.796 1.00 98.56 274 THR A CA 1
ATOM 2061 C C . THR A 1 274 ? -14.206 -5.086 9.895 1.00 98.56 274 THR A C 1
ATOM 2063 O O . THR A 1 274 ? -13.512 -5.490 8.963 1.00 98.56 274 THR A O 1
ATOM 2066 N N . CYS A 1 275 ? -14.437 -5.816 10.988 1.00 98.12 275 CYS A N 1
ATOM 2067 C CA . CYS A 1 275 ? -14.086 -7.231 11.121 1.00 98.12 275 CYS A CA 1
ATOM 2068 C C . CYS A 1 275 ? -15.372 -8.037 11.304 1.00 98.12 275 CYS A C 1
ATOM 2070 O O . CYS A 1 275 ? -16.102 -7.856 12.281 1.00 98.12 275 CYS A O 1
ATOM 2072 N N . LYS A 1 276 ? -15.677 -8.911 10.341 1.00 96.69 276 LYS A N 1
ATOM 2073 C CA . LYS A 1 276 ? -16.966 -9.607 10.315 1.00 96.69 276 LYS A CA 1
ATOM 2074 C C . LYS A 1 276 ? -17.042 -10.699 11.367 1.00 96.69 276 LYS A C 1
ATOM 2076 O O . LYS A 1 276 ? -18.057 -10.776 12.053 1.00 96.69 276 LYS A O 1
ATOM 2081 N N . SER A 1 277 ? -15.992 -11.505 11.527 1.00 95.75 277 SER A N 1
ATOM 2082 C CA . SER A 1 277 ? -15.994 -12.586 12.521 1.00 95.75 277 SER A CA 1
ATOM 2083 C C . SER A 1 277 ? -16.142 -12.074 13.954 1.00 95.75 277 SER A C 1
ATOM 2085 O O . SER A 1 277 ? -16.811 -12.710 14.764 1.00 95.75 277 SER A O 1
ATOM 2087 N N . ARG A 1 278 ? -15.561 -10.903 14.253 1.00 95.62 278 ARG A N 1
ATOM 2088 C CA . ARG A 1 278 ? -15.637 -10.251 15.568 1.00 95.62 278 ARG A CA 1
ATOM 2089 C C . ARG A 1 278 ? -16.879 -9.370 15.738 1.00 95.62 278 ARG A C 1
ATOM 2091 O O . ARG A 1 278 ? -17.100 -8.853 16.829 1.00 95.62 278 ARG A O 1
ATOM 2098 N N . GLY A 1 279 ? -17.687 -9.192 14.690 1.00 96.19 279 GLY A N 1
ATOM 2099 C CA . GLY A 1 279 ? -18.930 -8.420 14.741 1.00 96.19 279 GLY A CA 1
ATOM 2100 C C . GLY A 1 279 ? -18.737 -6.945 15.101 1.00 96.19 279 GLY A C 1
ATOM 2101 O O . GLY A 1 279 ? -19.642 -6.340 15.673 1.00 96.19 279 GLY A O 1
ATOM 2102 N N . ASN A 1 280 ? -17.571 -6.363 14.804 1.00 96.88 280 ASN A N 1
ATOM 2103 C CA . ASN A 1 280 ? -17.240 -4.997 15.200 1.00 96.88 280 ASN A CA 1
ATOM 2104 C C . ASN A 1 280 ? -16.732 -4.136 14.033 1.00 96.88 280 ASN A C 1
ATOM 2106 O O . ASN A 1 280 ? -16.342 -4.609 12.960 1.00 96.88 280 ASN A O 1
ATOM 2110 N N . ARG A 1 281 ? -16.761 -2.824 14.271 1.00 97.62 281 ARG A N 1
ATOM 2111 C CA . ARG A 1 281 ? -16.324 -1.789 13.340 1.00 97.62 281 ARG A CA 1
ATOM 2112 C C . ARG A 1 281 ? -15.615 -0.689 14.118 1.00 97.62 281 ARG A C 1
ATOM 2114 O O . ARG A 1 281 ? -16.192 -0.135 15.048 1.00 97.62 281 ARG A O 1
ATOM 2121 N N . PHE A 1 282 ? -14.392 -0.370 13.716 1.00 97.94 282 PHE A N 1
ATOM 2122 C CA . PHE A 1 282 ? -13.677 0.815 14.179 1.00 97.94 282 PHE A CA 1
ATOM 2123 C C . PHE A 1 282 ? -14.022 1.977 13.252 1.00 97.94 282 PHE A C 1
ATOM 2125 O O . PHE A 1 282 ? -13.925 1.824 12.035 1.00 97.94 282 PHE A O 1
ATOM 2132 N N . THR A 1 283 ? -14.431 3.114 13.807 1.00 96.94 283 THR A N 1
ATOM 2133 C CA . THR A 1 283 ? -14.823 4.307 13.045 1.00 96.94 283 THR A CA 1
ATOM 2134 C C . THR A 1 283 ? -13.873 5.447 13.387 1.00 96.94 283 THR A C 1
ATOM 2136 O O . THR A 1 283 ? -13.728 5.779 14.558 1.00 96.94 283 THR A O 1
ATOM 2139 N N . TYR A 1 284 ? -13.251 6.035 12.366 1.00 95.56 284 TYR A N 1
ATOM 2140 C CA . TYR A 1 284 ? -12.295 7.146 12.491 1.00 95.56 284 TYR A CA 1
ATOM 2141 C C . TYR A 1 284 ? -12.870 8.457 11.959 1.00 95.56 284 TYR A C 1
ATOM 2143 O O . TYR A 1 284 ? -12.487 9.539 12.387 1.00 95.56 284 TYR A O 1
ATOM 2151 N N . LEU A 1 285 ? -13.799 8.360 11.005 1.00 92.06 285 LEU A N 1
ATOM 2152 C CA . LEU A 1 285 ? -14.508 9.497 10.437 1.00 92.06 285 LEU A CA 1
ATOM 2153 C C . LEU A 1 285 ? -16.004 9.195 10.419 1.00 92.06 285 LEU A C 1
ATOM 2155 O O . LEU A 1 285 ? -16.432 8.099 10.049 1.00 92.06 285 LEU A O 1
ATOM 2159 N N . GLU A 1 286 ? -16.798 10.193 10.794 1.00 85.88 286 GLU A N 1
ATOM 2160 C CA . GLU A 1 286 ? -18.254 10.093 10.796 1.00 85.88 286 GLU A CA 1
ATOM 2161 C C . GLU A 1 286 ? -18.820 9.811 9.402 1.00 85.88 286 GLU A C 1
ATOM 2163 O O . GLU A 1 286 ? -18.261 10.199 8.373 1.00 85.88 286 GLU A O 1
ATOM 2168 N N . ALA A 1 287 ? -19.981 9.152 9.351 1.00 77.69 287 ALA A N 1
ATOM 2169 C CA . ALA A 1 287 ? -20.548 8.690 8.086 1.00 77.69 287 ALA A CA 1
ATOM 2170 C C . ALA A 1 287 ? -20.858 9.809 7.082 1.00 77.69 287 ALA A C 1
ATOM 2172 O O . ALA A 1 287 ? -20.779 9.570 5.876 1.00 77.69 287 ALA A O 1
ATOM 2173 N N . SER A 1 288 ? -21.177 10.999 7.588 1.00 77.44 288 SER A N 1
ATOM 2174 C CA . SER A 1 288 ? -21.495 12.212 6.832 1.00 77.44 288 SER A CA 1
ATOM 2175 C C . SER A 1 288 ? -20.265 12.983 6.338 1.00 77.44 288 SER A C 1
ATOM 2177 O O . SER A 1 288 ? -20.412 13.921 5.553 1.00 77.44 288 SER A O 1
ATOM 2179 N N . VAL A 1 289 ? -19.057 12.618 6.779 1.00 78.06 289 VAL A N 1
ATOM 2180 C CA . VAL A 1 289 ? -17.828 13.346 6.456 1.00 78.06 289 VAL A CA 1
ATOM 2181 C C . VAL A 1 289 ? -17.237 12.814 5.154 1.00 78.06 289 VAL A C 1
ATOM 2183 O O . VAL A 1 289 ? -16.771 11.681 5.069 1.00 78.06 289 VAL A O 1
ATOM 2186 N N . SER A 1 290 ? -17.225 13.663 4.126 1.00 77.25 290 SER A N 1
ATOM 2187 C CA . SER A 1 290 ? -16.599 13.372 2.829 1.00 77.25 290 SER A CA 1
ATOM 2188 C C . SER A 1 290 ? -15.162 13.891 2.715 1.00 77.25 290 SER A C 1
ATOM 2190 O O . SER A 1 290 ? -14.544 13.769 1.661 1.00 77.25 290 SER A O 1
ATOM 2192 N N . LYS A 1 291 ? -14.640 14.526 3.770 1.00 85.19 291 LYS A N 1
ATOM 2193 C CA . LYS A 1 291 ? -13.311 15.145 3.790 1.00 85.19 291 LYS A CA 1
ATOM 2194 C C . LYS A 1 291 ? -12.325 14.306 4.611 1.00 85.19 291 LYS A C 1
ATOM 2196 O O . LYS A 1 291 ? -12.742 13.652 5.563 1.00 85.19 291 LYS A O 1
ATOM 2201 N N . PRO A 1 292 ? -11.026 14.332 4.271 1.00 88.44 292 PRO A N 1
ATOM 2202 C CA . PRO A 1 292 ? -9.992 13.754 5.122 1.00 88.44 292 PRO A CA 1
ATOM 2203 C C . PRO A 1 292 ? -9.965 14.429 6.502 1.00 88.44 292 PRO A C 1
ATOM 2205 O O . PRO A 1 292 ? -10.303 15.610 6.622 1.00 88.44 292 PRO A O 1
ATOM 2208 N N . GLY A 1 293 ? -9.512 13.689 7.517 1.00 91.62 293 GLY A N 1
ATOM 2209 C CA . GLY A 1 293 ? -9.163 14.260 8.817 1.00 91.62 293 GLY A CA 1
ATOM 2210 C C . GLY A 1 293 ? -7.989 15.250 8.721 1.00 91.62 293 GLY A C 1
ATOM 2211 O O . GLY A 1 293 ? -7.312 15.325 7.683 1.00 91.62 293 GLY A O 1
ATOM 2212 N N . PRO A 1 294 ? -7.759 16.064 9.766 1.00 92.81 294 PRO A N 1
ATOM 2213 C CA . PRO A 1 294 ? -6.732 17.104 9.757 1.00 92.81 294 PRO A CA 1
ATOM 2214 C C . PRO A 1 294 ? -5.319 16.562 9.500 1.00 92.81 294 PRO A C 1
ATOM 2216 O O . PRO A 1 294 ? -4.550 17.201 8.773 1.00 92.81 294 PRO A O 1
ATOM 2219 N N . TYR A 1 295 ? -4.965 15.391 10.037 1.00 94.25 295 TYR A N 1
ATOM 2220 C CA . TYR A 1 295 ? -3.629 14.819 9.877 1.00 94.25 295 TYR A CA 1
ATOM 2221 C C . TYR A 1 295 ? -3.430 14.230 8.484 1.00 94.25 295 TYR A C 1
ATOM 2223 O O . TYR A 1 295 ? -2.417 14.524 7.843 1.00 94.25 295 TYR A O 1
ATOM 2231 N N . ALA A 1 296 ? -4.414 13.487 7.967 1.00 93.94 296 ALA A N 1
ATOM 2232 C CA . ALA A 1 296 ? -4.430 13.021 6.584 1.00 93.94 296 ALA A CA 1
ATOM 2233 C C . ALA A 1 296 ? -4.267 14.181 5.597 1.00 93.94 296 ALA A C 1
ATOM 2235 O O . ALA A 1 296 ? -3.433 14.117 4.691 1.00 93.94 296 ALA A O 1
ATOM 2236 N N . ALA A 1 297 ? -5.047 15.251 5.786 1.00 92.44 297 ALA A N 1
ATOM 2237 C CA . ALA A 1 297 ? -5.017 16.427 4.926 1.00 92.44 297 ALA A CA 1
ATOM 2238 C C . ALA A 1 297 ? -3.642 17.105 4.953 1.00 92.44 297 ALA A C 1
ATOM 2240 O O . ALA A 1 297 ? -3.094 17.424 3.896 1.00 92.44 297 ALA A O 1
ATOM 2241 N N . LYS A 1 298 ? -3.058 17.278 6.146 1.00 93.31 298 LYS A N 1
ATOM 2242 C CA . LYS A 1 298 ? -1.744 17.907 6.319 1.00 93.31 298 LYS A CA 1
ATOM 2243 C C . LYS A 1 298 ? -0.624 17.079 5.684 1.00 93.31 298 LYS A C 1
ATOM 2245 O O . LYS A 1 298 ? 0.173 17.626 4.926 1.00 93.31 298 LYS A O 1
ATOM 2250 N N . LEU A 1 299 ? -0.593 15.766 5.927 1.00 93.75 299 LEU A N 1
ATOM 2251 C CA . LEU A 1 299 ? 0.392 14.858 5.327 1.00 93.75 299 LEU A CA 1
ATOM 2252 C C . LEU A 1 299 ? 0.285 14.832 3.796 1.00 93.75 299 LEU A C 1
ATOM 2254 O O . LEU A 1 299 ? 1.299 14.939 3.104 1.00 93.75 299 LEU A O 1
ATOM 2258 N N . ALA A 1 300 ? -0.937 14.726 3.263 1.00 91.25 300 ALA A N 1
ATOM 2259 C CA . ALA A 1 300 ? -1.181 14.708 1.824 1.00 91.25 300 ALA A CA 1
ATOM 2260 C C . ALA A 1 300 ? -0.782 16.030 1.152 1.00 91.25 300 ALA A C 1
ATOM 2262 O O . ALA A 1 300 ? -0.144 16.007 0.099 1.00 91.25 300 ALA A O 1
ATOM 2263 N N . ALA A 1 301 ? -1.120 17.168 1.768 1.00 90.94 301 ALA A N 1
ATOM 2264 C CA . ALA A 1 301 ? -0.764 18.491 1.265 1.00 90.94 301 ALA A CA 1
ATOM 2265 C C . ALA A 1 301 ? 0.756 18.683 1.233 1.00 90.94 301 ALA A C 1
ATOM 2267 O O . ALA A 1 301 ? 1.312 18.962 0.174 1.00 90.94 301 ALA A O 1
ATOM 2268 N N . THR A 1 302 ? 1.447 18.442 2.351 1.00 91.69 302 THR A N 1
ATOM 2269 C CA . THR A 1 302 ? 2.901 18.640 2.425 1.00 91.69 302 THR A CA 1
ATOM 2270 C C . THR A 1 302 ? 3.660 17.717 1.479 1.00 91.69 302 THR A C 1
ATOM 2272 O O . THR A 1 302 ? 4.545 18.178 0.760 1.00 91.69 302 THR A O 1
ATOM 2275 N N . LEU A 1 303 ? 3.298 16.431 1.407 1.00 89.06 303 LEU A N 1
ATOM 2276 C CA . LEU A 1 303 ? 3.933 15.521 0.452 1.00 89.06 303 LEU A CA 1
ATOM 2277 C C . LEU A 1 303 ? 3.628 15.924 -0.999 1.00 89.06 303 LEU A C 1
ATOM 2279 O O . LEU A 1 303 ? 4.510 15.849 -1.853 1.00 89.06 303 LEU A O 1
ATOM 2283 N N . GLY A 1 304 ? 2.407 16.383 -1.279 1.00 87.12 304 GLY A N 1
ATOM 2284 C CA . GLY A 1 304 ? 2.014 16.889 -2.592 1.00 87.12 304 GLY A CA 1
ATOM 2285 C C . GLY A 1 304 ? 2.777 18.148 -3.014 1.00 87.12 304 GLY A C 1
ATOM 2286 O O . GLY A 1 304 ? 3.123 18.276 -4.192 1.00 87.12 304 GLY A O 1
ATOM 2287 N N . ASP A 1 305 ? 3.066 19.046 -2.075 1.00 87.19 305 ASP A N 1
ATOM 2288 C CA . ASP A 1 305 ? 3.841 20.264 -2.315 1.00 87.19 305 ASP A CA 1
ATOM 2289 C C . ASP A 1 305 ? 5.326 19.955 -2.552 1.00 87.19 305 ASP A C 1
ATOM 2291 O O . ASP A 1 305 ? 5.906 20.481 -3.503 1.00 87.19 305 ASP A O 1
ATOM 2295 N N . ILE A 1 306 ? 5.914 19.032 -1.780 1.00 86.00 306 ILE A N 1
ATOM 2296 C CA . ILE A 1 306 ? 7.280 18.525 -2.015 1.00 86.00 306 ILE A CA 1
ATOM 2297 C C . ILE A 1 306 ? 7.377 17.881 -3.402 1.00 86.00 306 ILE A C 1
ATOM 2299 O O . ILE A 1 306 ? 8.272 18.187 -4.186 1.00 86.00 306 ILE A O 1
ATOM 2303 N N . GLN A 1 307 ? 6.418 17.018 -3.742 1.00 82.44 307 GLN A N 1
ATOM 2304 C CA . GLN A 1 307 ? 6.367 16.323 -5.030 1.00 82.44 307 GLN A CA 1
ATOM 2305 C C . GLN A 1 307 ? 6.321 17.269 -6.238 1.00 82.44 307 GLN A C 1
ATOM 2307 O O . GLN A 1 307 ? 6.825 16.917 -7.304 1.00 82.44 307 GLN A O 1
ATOM 2312 N N . ARG A 1 308 ? 5.729 18.455 -6.069 1.00 81.38 308 ARG A N 1
ATOM 2313 C CA . ARG A 1 308 ? 5.629 19.501 -7.100 1.00 81.38 308 ARG A CA 1
ATOM 2314 C C . ARG A 1 308 ? 6.769 20.518 -7.043 1.00 81.38 308 ARG A C 1
ATOM 2316 O O . ARG A 1 308 ? 6.800 21.427 -7.862 1.00 81.38 308 ARG A O 1
ATOM 2323 N N . GLY A 1 309 ? 7.694 20.381 -6.093 1.00 78.81 309 GLY A N 1
ATOM 2324 C CA . GLY A 1 309 ? 8.811 21.309 -5.919 1.00 78.81 309 GLY A CA 1
ATOM 2325 C C . GLY A 1 309 ? 8.422 22.665 -5.324 1.00 78.81 309 GLY A C 1
ATOM 2326 O O . GLY A 1 309 ? 9.177 23.616 -5.469 1.00 78.81 309 GLY A O 1
ATOM 2327 N N . LYS A 1 310 ? 7.268 22.773 -4.653 1.00 79.31 310 LYS A N 1
ATOM 2328 C CA . LYS A 1 310 ? 6.858 24.003 -3.947 1.00 79.31 310 LYS A CA 1
ATOM 2329 C C . LYS A 1 310 ? 7.545 24.171 -2.592 1.00 79.31 310 LYS A C 1
ATOM 2331 O O . LYS A 1 310 ? 7.585 25.271 -2.054 1.00 79.31 310 LYS A O 1
ATOM 2336 N N . VAL A 1 311 ? 8.021 23.067 -2.022 1.00 76.69 311 VAL A N 1
ATOM 2337 C CA . VAL A 1 311 ? 8.708 23.005 -0.731 1.00 76.69 311 VAL A CA 1
ATOM 2338 C C . VAL A 1 311 ? 9.971 22.171 -0.917 1.00 76.69 311 VAL A C 1
ATOM 2340 O O . VAL A 1 311 ? 9.912 21.098 -1.520 1.00 76.69 311 VAL A O 1
ATOM 2343 N N . GLU A 1 312 ? 11.104 22.661 -0.416 1.00 66.81 312 GLU A N 1
ATOM 2344 C CA . GLU A 1 312 ? 12.372 21.928 -0.454 1.00 66.81 312 GLU A CA 1
ATOM 2345 C C . GLU A 1 312 ? 12.393 20.756 0.541 1.00 66.81 312 GLU A C 1
ATOM 2347 O O . GLU A 1 312 ? 11.784 20.812 1.616 1.00 66.81 312 GLU A O 1
ATOM 2352 N N . THR A 1 313 ? 13.095 19.690 0.145 1.00 55.44 313 THR A N 1
ATOM 2353 C CA . THR A 1 313 ? 13.240 18.425 0.888 1.00 55.44 313 THR A CA 1
ATOM 2354 C C . THR A 1 313 ? 14.019 18.531 2.182 1.00 55.44 313 THR A C 1
ATOM 2356 O O . THR A 1 313 ? 14.771 19.508 2.391 1.00 55.44 313 THR A O 1
#

Foldseek 3Di:
DFAFDFDWLDDDPPDDDDDDDPDADQCVQQLQKAKDKTKGAGADDGDDDDPDPDPDDPDDDDCPVVQQVVVCVVVVVLADDNVQQKIKIKMWMKGARANDNDPDDHPHIHIDIDIHIGTHDDAQFAFAEEAQDPDALAALPGCQQGRGPVSQVVCVVVCVVCVVVRGNWYWYAHPPPSFFGAAISAFFKWFWAQDPVRPAIEIEGEDGPNHHPASLVVLLQVLCVVVVHHYAYAYCDPDPPPHDHGHTPVCLQRGLWMWGAHNPNSTHTHQWYDYVVVPDIRGNHDPPDRHHDPSSVSSCVVSSCCSRVVDPD

Secondary structure (DSSP, 8-state):
-----B---------------S---HHHHH--EEE--EEE-B-SS------PPP---TT---SHHHHHHHHHHHTGGGSPPTTTT-EEEEEEEEEE--S--SSS--S-EEEEEEEEEE--------EEEEE--S--SS-TTSSTTS-BHHHHTTTHHHHHHHHHTT-SEEEEEPTTTS-BEEEETTEEEEEEEE-TTSS-EEEEEEE-TTS---HHHHHHHHHHHHTT-EEEEEESS--TTTPPPS-BGGGGGG-SEEEEEETTTEEEEEEEEEETTTTEEEESS-TT--S--HHHHHHHHHHHHHHTTSS--

Nearest PDB structures (foldseek):
  5bwu-assembly1_B  TM=7.840E-01  e=1.368E-17  Homo sapiens
  5bwv-assembly1_B  TM=7.728E-01  e=2.086E-17  Homo sapiens
  7nxo-assembly1_A  TM=7.776E-01  e=2.994E-17  Homo sapiens
  5bwt-assembly1_A  TM=7.639E-01  e=1.453E-17  Homo sapiens
  5i5u-assembly1_B  TM=7.727E-01  e=2.353E-17  Homo sapiens

pLDDT: mean 78.64, std 21.15, range [25.61, 98.56]

Radius of gyration: 20.89 Å; Cα contacts (8 Å, |Δi|>4): 609; chains: 1; bounding box: 54×52×57 Å